Protein AF-A2EVT8-F1 (afdb_monomer_lite)

Radius of gyration: 21.5 Å; chains: 1; bounding box: 75×55×42 Å

pLDDT: mean 83.97, std 16.65, range [40.53, 98.38]

Sequence (216 aa):
MRFREYYYDGKSYTYYNHSWYELVFEHNYSSTSKCFSSKKDALNINENGKYSILYDLNSTKYLMKDKYRYFILDYPNLNKINSWRQRNSPTVEKEKLNVMEALGFERYVTELPMEGWGGLVLSQLNLNRSLLDGLPGISHWQYAVAMICVEGNRYVEMGYPASFNEELQIEVITDRIRLWAARGKVFPTIPHSCVINYNLFRFQTIITLFMLLPET

Structure (mmCIF, N/CA/C/O backbone):
data_AF-A2EVT8-F1
#
_entry.id   AF-A2EVT8-F1
#
loop_
_atom_site.group_PDB
_atom_site.id
_atom_site.type_symbol
_atom_site.label_atom_id
_atom_site.label_alt_id
_atom_site.label_comp_id
_atom_site.label_asym_id
_atom_site.label_entity_id
_atom_site.label_seq_id
_atom_site.pdbx_PDB_ins_code
_atom_site.Cartn_x
_atom_site.Cartn_y
_atom_site.Cartn_z
_atom_site.occupancy
_atom_site.B_iso_or_equiv
_atom_site.auth_seq_id
_atom_site.auth_comp_id
_atom_site.auth_asym_id
_atom_site.auth_atom_id
_atom_site.pdbx_PDB_model_num
ATOM 1 N N . MET A 1 1 ? -13.250 -13.824 -3.091 1.00 54.25 1 MET A N 1
ATOM 2 C CA . MET A 1 1 ? -14.104 -13.416 -1.941 1.00 54.25 1 MET A CA 1
ATOM 3 C C . MET A 1 1 ? -14.389 -11.920 -2.070 1.00 54.25 1 MET A C 1
ATOM 5 O O . MET A 1 1 ? -13.453 -11.203 -2.381 1.00 54.25 1 MET A O 1
ATOM 9 N N . ARG A 1 2 ? -15.625 -11.418 -1.905 1.00 65.19 2 ARG A N 1
ATOM 10 C CA . ARG A 1 2 ? -15.904 -9.967 -2.018 1.00 65.19 2 ARG A CA 1
ATOM 11 C C . ARG A 1 2 ? -16.019 -9.363 -0.620 1.00 65.19 2 ARG A C 1
ATOM 13 O O . ARG A 1 2 ? -16.923 -9.740 0.123 1.00 65.19 2 ARG A O 1
ATOM 20 N N . PHE A 1 3 ? -15.104 -8.468 -0.249 1.00 75.12 3 PHE A N 1
ATOM 21 C CA . PHE A 1 3 ? -15.202 -7.742 1.019 1.00 75.12 3 PHE A CA 1
ATOM 22 C C . PHE A 1 3 ? -16.505 -6.951 1.074 1.00 75.12 3 PHE A C 1
ATOM 24 O O . PHE A 1 3 ? -16.853 -6.252 0.120 1.00 75.12 3 PHE A O 1
ATOM 31 N N . ARG A 1 4 ? -17.218 -7.051 2.199 1.00 86.56 4 ARG A N 1
ATOM 32 C CA . ARG A 1 4 ? -18.288 -6.108 2.503 1.00 86.56 4 ARG A CA 1
ATOM 33 C C . ARG A 1 4 ? -17.643 -4.851 3.064 1.00 86.56 4 ARG A C 1
ATOM 35 O O . ARG A 1 4 ? -16.977 -4.905 4.094 1.00 86.56 4 ARG A O 1
ATOM 42 N N . GLU A 1 5 ? -17.856 -3.750 2.365 1.00 90.69 5 GLU A N 1
ATOM 43 C CA . GLU A 1 5 ? -17.380 -2.438 2.771 1.00 90.69 5 GLU A CA 1
ATOM 44 C C . GLU A 1 5 ? -18.437 -1.740 3.629 1.00 90.69 5 GLU A C 1
ATOM 46 O O . GLU A 1 5 ? -19.632 -1.787 3.333 1.00 90.69 5 GLU A O 1
ATOM 51 N N . TYR A 1 6 ? -17.983 -1.121 4.712 1.00 91.50 6 TYR A N 1
ATOM 52 C CA . TYR A 1 6 ? -18.788 -0.365 5.658 1.00 91.50 6 TYR A CA 1
ATOM 53 C C . TYR A 1 6 ? -18.258 1.061 5.700 1.00 91.50 6 TYR A C 1
ATOM 55 O O . TYR A 1 6 ? -17.053 1.263 5.830 1.00 91.50 6 TYR A O 1
ATOM 63 N N . TYR A 1 7 ? -19.148 2.043 5.627 1.00 90.81 7 TYR A N 1
ATOM 64 C CA . TYR A 1 7 ? -18.777 3.450 5.699 1.00 90.81 7 TYR A CA 1
ATOM 65 C C . TYR A 1 7 ? -19.188 4.038 7.047 1.00 90.81 7 TYR A C 1
ATOM 67 O O . TYR A 1 7 ? -20.340 3.903 7.461 1.00 90.81 7 TYR A O 1
ATOM 75 N N . TYR A 1 8 ? -18.249 4.679 7.737 1.00 87.94 8 TYR A N 1
ATOM 76 C CA . TYR A 1 8 ? -18.494 5.350 9.011 1.00 87.94 8 TYR A CA 1
ATOM 77 C C . TYR A 1 8 ? -17.504 6.500 9.190 1.00 87.94 8 TYR A C 1
ATOM 79 O O . TYR A 1 8 ? -16.312 6.325 8.953 1.00 87.94 8 TYR A O 1
ATOM 87 N N . ASP A 1 9 ? -17.993 7.659 9.642 1.00 88.19 9 ASP A N 1
ATOM 88 C CA . ASP A 1 9 ? -17.173 8.845 9.949 1.00 88.19 9 ASP A CA 1
ATOM 89 C C . ASP A 1 9 ? -16.191 9.222 8.825 1.00 88.19 9 ASP A C 1
ATOM 91 O O . ASP A 1 9 ? -14.987 9.374 9.027 1.00 88.19 9 ASP A O 1
ATOM 95 N N . GLY A 1 10 ? -16.697 9.292 7.590 1.00 88.00 10 GLY A N 1
ATOM 96 C CA . GLY A 1 10 ? -15.872 9.692 6.450 1.00 88.00 10 GLY A CA 1
ATOM 97 C C . GLY A 1 10 ? -14.917 8.616 5.929 1.00 88.00 10 GLY A C 1
ATOM 98 O O . GLY A 1 10 ? -14.080 8.919 5.082 1.00 88.00 10 GLY A O 1
ATOM 99 N N . LYS A 1 11 ? -14.978 7.385 6.453 1.00 91.88 11 LYS A N 1
ATOM 100 C CA . LYS A 1 11 ? -13.968 6.348 6.217 1.00 91.88 11 LYS A CA 1
ATOM 101 C C . LYS A 1 11 ? -14.580 5.004 5.860 1.00 91.88 11 LYS A C 1
ATOM 103 O O . LYS A 1 11 ? -15.645 4.633 6.356 1.00 91.88 11 LYS A O 1
ATOM 108 N N . SER A 1 12 ? -13.847 4.263 5.037 1.00 94.06 12 SER A N 1
ATOM 109 C CA . SER A 1 12 ? -14.200 2.911 4.620 1.00 94.06 12 SER A CA 1
ATOM 110 C C . SER A 1 12 ? -13.536 1.858 5.494 1.00 94.06 12 SER A C 1
ATOM 112 O O . SER A 1 12 ? -12.344 1.925 5.802 1.00 94.06 12 SER A O 1
ATOM 114 N N . TYR A 1 13 ? -14.318 0.843 5.843 1.00 94.12 13 TYR A N 1
ATOM 115 C CA . TYR A 1 13 ? -13.913 -0.285 6.664 1.00 94.12 13 TYR A CA 1
ATOM 116 C C . TYR A 1 13 ? -14.321 -1.608 6.033 1.00 94.12 13 TYR A C 1
ATOM 118 O O . TYR A 1 13 ? -15.327 -1.702 5.336 1.00 94.12 13 TYR A O 1
ATOM 126 N N . THR A 1 14 ? -13.582 -2.662 6.351 1.00 93.44 14 THR A N 1
ATOM 127 C CA . THR A 1 14 ? -13.985 -4.048 6.095 1.00 93.44 14 THR A CA 1
ATOM 128 C C . THR A 1 14 ? -13.735 -4.898 7.335 1.00 93.44 14 THR A C 1
ATOM 130 O O . THR A 1 14 ? -12.894 -4.564 8.174 1.00 93.44 14 THR A O 1
ATOM 133 N N . TYR A 1 15 ? -14.478 -5.995 7.464 1.00 91.06 15 TYR A N 1
ATOM 134 C CA . TYR A 1 15 ? -14.255 -6.993 8.504 1.00 91.06 15 TYR A CA 1
ATOM 135 C C . TYR A 1 15 ? -13.736 -8.275 7.866 1.00 91.06 15 TYR A C 1
ATOM 137 O O . TYR A 1 15 ? -14.392 -8.859 7.002 1.00 91.06 15 TYR A O 1
ATOM 145 N N . TYR A 1 16 ? -12.555 -8.710 8.293 1.00 89.38 16 TYR A N 1
ATOM 146 C CA . TYR A 1 16 ? -11.894 -9.893 7.762 1.00 89.38 16 TYR A CA 1
ATOM 147 C C . TYR A 1 16 ? -11.085 -10.586 8.853 1.00 89.38 16 TYR A C 1
ATOM 149 O O . TYR A 1 16 ? -10.430 -9.925 9.655 1.00 89.38 16 TYR A O 1
ATOM 157 N N . ASN A 1 17 ? -11.141 -11.919 8.887 1.00 87.56 17 ASN A N 1
ATOM 158 C CA . ASN A 1 17 ? -10.436 -12.756 9.862 1.00 87.56 17 ASN A CA 1
ATOM 159 C C . ASN A 1 17 ? -10.480 -12.193 11.300 1.00 87.56 17 ASN A C 1
ATOM 161 O O . ASN A 1 17 ? -9.460 -11.913 11.929 1.00 87.56 17 ASN A O 1
ATOM 165 N N . HIS A 1 18 ? -11.698 -11.959 11.785 1.00 86.56 18 HIS A N 1
ATOM 166 C CA . HIS A 1 18 ? -11.983 -11.458 13.130 1.00 86.56 18 HIS A CA 1
ATOM 167 C C . HIS A 1 18 ? -11.454 -10.053 13.472 1.00 86.56 18 HIS A C 1
ATOM 169 O O . HIS A 1 18 ? -11.474 -9.657 14.637 1.00 86.56 18 HIS A O 1
ATOM 175 N N . SER A 1 19 ? -11.017 -9.274 12.480 1.00 90.25 19 SER A N 1
ATOM 176 C CA . SER A 1 19 ? -10.465 -7.932 12.676 1.00 90.25 19 SER A CA 1
ATOM 177 C C . SER A 1 19 ? -11.112 -6.902 11.755 1.00 90.25 19 SER A C 1
ATOM 179 O O . SER A 1 19 ? -11.490 -7.194 10.620 1.00 90.25 19 SER A O 1
ATOM 181 N N . TRP A 1 20 ? -11.212 -5.670 12.252 1.00 93.12 20 TRP A N 1
ATOM 182 C CA . TRP A 1 20 ? -11.598 -4.508 11.454 1.00 93.12 20 TRP A CA 1
ATOM 183 C C . TRP A 1 20 ? -10.382 -3.931 10.742 1.00 93.12 20 TRP A C 1
ATOM 185 O O . TRP A 1 20 ? -9.348 -3.708 11.375 1.00 93.12 20 TRP A O 1
ATOM 195 N N . TYR A 1 21 ? -10.532 -3.636 9.456 1.00 95.81 21 TYR A N 1
ATOM 196 C CA . TYR A 1 21 ? -9.526 -2.967 8.642 1.00 95.81 21 TYR A CA 1
ATOM 197 C C . TYR A 1 21 ? -10.067 -1.637 8.122 1.00 95.81 21 TYR A C 1
ATOM 199 O O . TYR A 1 21 ? -11.211 -1.573 7.686 1.00 95.81 21 TYR A O 1
ATOM 207 N N . GLU A 1 22 ? -9.244 -0.591 8.168 1.00 96.12 22 GLU A N 1
ATOM 208 C CA . GLU A 1 22 ? -9.492 0.723 7.553 1.00 96.12 22 GLU A CA 1
ATOM 209 C C . GLU A 1 22 ? -8.898 0.703 6.140 1.00 96.12 22 GLU A C 1
ATOM 211 O O . GLU A 1 22 ? -7.789 0.189 5.948 1.00 96.12 22 GLU A O 1
ATOM 216 N N . LEU A 1 23 ? -9.619 1.237 5.153 1.00 97.25 23 LEU A N 1
ATOM 217 C CA . LEU A 1 23 ? -9.042 1.514 3.841 1.00 97.25 23 LEU A CA 1
ATOM 218 C C . LEU A 1 23 ? -7.984 2.597 4.035 1.00 97.25 23 LEU A C 1
ATOM 220 O O . LEU A 1 23 ? -8.291 3.669 4.547 1.00 97.25 23 LEU A O 1
ATOM 224 N N . VAL A 1 24 ? -6.742 2.321 3.650 1.00 98.12 24 VAL A N 1
ATOM 225 C CA . VAL A 1 24 ? -5.635 3.285 3.785 1.00 98.12 24 VAL A CA 1
ATOM 226 C C . VAL A 1 24 ? -5.121 3.780 2.446 1.00 98.12 24 VAL A C 1
ATOM 228 O O . VAL A 1 24 ? -4.405 4.778 2.388 1.00 98.12 24 VAL A O 1
ATOM 231 N N . PHE A 1 25 ? -5.475 3.077 1.375 1.00 98.25 25 PHE A N 1
ATOM 232 C CA . PHE A 1 25 ? -5.122 3.439 0.020 1.00 98.25 25 PHE A CA 1
ATOM 233 C C . PHE A 1 25 ? -6.073 2.757 -0.965 1.00 98.25 25 PHE A C 1
ATOM 235 O O . PHE A 1 25 ? -6.356 1.567 -0.842 1.00 98.25 25 PHE A O 1
ATOM 242 N N . GLU A 1 26 ? -6.520 3.496 -1.969 1.00 96.12 26 GLU A N 1
ATOM 243 C CA . GLU A 1 26 ? -7.167 2.970 -3.163 1.00 96.12 26 GLU A CA 1
ATOM 244 C C . GLU A 1 26 ? -6.587 3.675 -4.384 1.00 96.12 26 GLU A C 1
ATOM 246 O O . GLU A 1 26 ? -6.407 4.894 -4.408 1.00 96.12 26 GLU A O 1
ATOM 251 N N . HIS A 1 27 ? -6.352 2.894 -5.429 1.00 94.38 27 HIS A N 1
ATOM 252 C CA . HIS A 1 27 ? -6.166 3.430 -6.760 1.00 94.38 27 HIS A CA 1
ATOM 253 C C . HIS A 1 27 ? -7.059 2.646 -7.717 1.00 94.38 27 HIS A C 1
ATOM 255 O O . HIS A 1 27 ? -6.890 1.440 -7.889 1.00 94.38 27 HIS A O 1
ATOM 261 N N . ASN A 1 28 ? -8.011 3.350 -8.323 1.00 92.38 28 ASN A N 1
ATOM 262 C CA . ASN A 1 28 ? -8.810 2.898 -9.450 1.00 92.38 28 ASN A CA 1
ATOM 263 C C . ASN A 1 28 ? -8.294 3.555 -10.741 1.00 92.38 28 ASN A C 1
ATOM 265 O O . ASN A 1 28 ? -8.677 4.672 -11.096 1.00 92.38 28 ASN A O 1
ATOM 269 N N . TYR A 1 29 ? -7.354 2.875 -11.383 1.00 84.44 29 TYR A N 1
ATOM 270 C CA . TYR A 1 29 ? -6.673 3.302 -12.593 1.00 84.44 29 TYR A CA 1
ATOM 271 C C . TYR A 1 29 ? -7.669 3.480 -13.737 1.00 84.44 29 TYR A C 1
ATOM 273 O O . TYR A 1 29 ? -8.520 2.634 -13.992 1.00 84.44 29 TYR A O 1
ATOM 281 N N . SER A 1 30 ? -7.579 4.604 -14.434 1.00 79.75 30 SER A N 1
ATOM 282 C CA . SER A 1 30 ? -8.411 4.908 -15.598 1.00 79.75 30 SER A CA 1
ATOM 283 C C . SER A 1 30 ? -7.726 5.950 -16.477 1.00 79.75 30 SER A C 1
ATOM 285 O O . SER A 1 30 ? -6.693 6.511 -16.108 1.00 79.75 30 SER A O 1
ATOM 287 N N . SER A 1 31 ? -8.322 6.268 -17.630 1.00 68.38 31 SER A N 1
ATOM 288 C CA . SER A 1 31 ? -7.836 7.352 -18.494 1.00 68.38 31 SER A CA 1
ATOM 289 C C . SER A 1 31 ? -7.721 8.697 -17.758 1.00 68.38 31 SER A C 1
ATOM 291 O O . SER A 1 31 ? -6.859 9.507 -18.100 1.00 68.38 31 SER A O 1
ATOM 293 N N . THR A 1 32 ? -8.546 8.912 -16.725 1.00 70.25 32 THR A N 1
ATOM 294 C CA . THR A 1 32 ? -8.582 10.128 -15.899 1.00 70.25 32 THR A CA 1
ATOM 295 C C . THR A 1 32 ? -7.813 9.999 -14.582 1.00 70.25 32 THR A C 1
ATOM 297 O O . THR A 1 32 ? -7.248 10.978 -14.108 1.00 70.25 32 THR A O 1
ATOM 300 N N . SER A 1 33 ? -7.748 8.800 -13.998 1.00 74.06 33 SER A N 1
ATOM 301 C CA . SER A 1 33 ? -6.964 8.496 -12.796 1.00 74.06 33 SER A CA 1
ATOM 302 C C . SER A 1 33 ? -5.745 7.664 -13.194 1.00 74.06 33 SER A C 1
ATOM 304 O O . SER A 1 33 ? -5.751 6.444 -13.071 1.00 74.06 33 SER A O 1
ATOM 306 N N . LYS A 1 34 ? -4.712 8.328 -13.725 1.00 82.56 34 LYS A N 1
ATOM 307 C CA . LYS A 1 34 ? -3.406 7.705 -14.023 1.00 82.56 34 LYS A CA 1
ATOM 308 C C . LYS A 1 34 ? -2.594 7.478 -12.737 1.00 82.56 34 LYS A C 1
ATOM 310 O O . LYS A 1 34 ? -3.088 7.689 -11.642 1.00 82.56 34 LYS A O 1
ATOM 315 N N . CYS A 1 35 ? -1.313 7.143 -12.835 1.00 89.12 35 CYS A N 1
ATOM 316 C CA . CYS A 1 35 ? -0.327 7.153 -11.738 1.00 89.12 35 CYS A CA 1
ATOM 317 C C . CYS A 1 35 ? -0.311 8.446 -10.872 1.00 89.12 35 CYS A C 1
ATOM 319 O O . CYS A 1 35 ? -0.893 9.478 -11.222 1.00 89.12 35 CYS A O 1
ATOM 321 N N . PHE A 1 36 ? 0.344 8.400 -9.707 1.00 91.88 36 PHE A N 1
ATOM 322 C CA . PHE A 1 36 ? 0.538 9.563 -8.824 1.00 91.88 36 PHE A CA 1
ATOM 323 C C . PHE A 1 36 ? 1.637 10.482 -9.362 1.00 91.88 36 PHE A C 1
ATOM 325 O O . PHE A 1 36 ? 2.652 9.995 -9.850 1.00 91.88 36 PHE A O 1
ATOM 332 N N . SER A 1 37 ? 1.480 11.804 -9.244 1.00 90.94 37 SER A N 1
ATOM 333 C CA . SER A 1 37 ? 2.475 12.742 -9.789 1.00 90.94 37 SER A CA 1
ATOM 334 C C . SER A 1 37 ? 3.779 12.760 -8.980 1.00 90.94 37 SER A C 1
ATOM 336 O O . SER A 1 37 ? 4.849 13.057 -9.507 1.00 90.94 37 SER A O 1
ATOM 338 N N . SER A 1 38 ? 3.702 12.411 -7.692 1.00 92.25 38 SER A N 1
ATOM 339 C CA . SER A 1 38 ? 4.836 12.430 -6.776 1.00 92.25 38 SER A CA 1
ATOM 340 C C . SER A 1 38 ? 4.649 11.453 -5.610 1.00 92.25 38 SER A C 1
ATOM 342 O O . SER A 1 38 ? 3.533 11.033 -5.296 1.00 92.25 38 SER A O 1
ATOM 344 N N . LYS A 1 39 ? 5.742 11.136 -4.898 1.00 92.75 39 LYS A N 1
ATOM 345 C CA . LYS A 1 39 ? 5.679 10.382 -3.630 1.00 92.75 39 LYS A CA 1
ATOM 346 C C . LYS A 1 39 ? 4.849 11.103 -2.557 1.00 92.75 39 LYS A C 1
ATOM 348 O O . LYS A 1 39 ? 4.269 10.446 -1.699 1.00 92.75 39 LYS A O 1
ATOM 353 N N . LYS A 1 40 ? 4.782 12.439 -2.603 1.00 93.75 40 LYS A N 1
ATOM 354 C CA . LYS A 1 40 ? 3.980 13.246 -1.674 1.00 93.75 40 LYS A CA 1
ATOM 355 C C . LYS A 1 40 ? 2.486 13.034 -1.919 1.00 93.75 40 LYS A C 1
ATOM 357 O O . LYS A 1 40 ? 1.759 12.779 -0.966 1.00 93.75 40 LYS A O 1
ATOM 362 N N . ASP A 1 41 ? 2.062 13.052 -3.178 1.00 93.88 41 ASP A N 1
ATOM 363 C CA . ASP A 1 41 ? 0.673 12.780 -3.568 1.00 93.88 41 ASP A CA 1
ATOM 364 C C . ASP A 1 41 ? 0.297 11.337 -3.234 1.00 93.88 41 ASP A C 1
ATOM 366 O O . ASP A 1 41 ? -0.752 11.066 -2.660 1.00 93.88 41 ASP A O 1
ATOM 370 N N . ALA A 1 42 ? 1.200 10.400 -3.530 1.00 94.44 42 ALA A N 1
ATOM 371 C CA . ALA A 1 42 ? 1.037 8.996 -3.179 1.00 94.44 42 ALA A CA 1
ATOM 372 C C . ALA A 1 42 ? 0.852 8.769 -1.670 1.00 94.44 42 ALA A C 1
ATOM 374 O O . ALA A 1 42 ? 0.191 7.808 -1.289 1.00 94.44 42 ALA A O 1
ATOM 375 N N . LEU A 1 43 ? 1.417 9.621 -0.806 1.00 96.50 43 LEU A N 1
ATOM 376 C CA . LEU A 1 43 ? 1.283 9.513 0.650 1.00 96.50 43 LEU A CA 1
ATOM 377 C C . LEU A 1 43 ? -0.061 10.021 1.180 1.00 96.50 43 LEU A C 1
ATOM 379 O O . LEU A 1 43 ? -0.52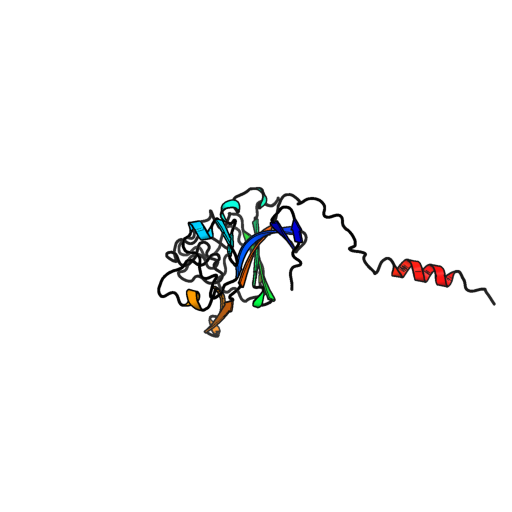7 9.498 2.194 1.00 96.50 43 LEU A O 1
ATOM 383 N N . ASN A 1 44 ? -0.624 11.058 0.558 1.00 97.56 44 ASN A N 1
ATOM 384 C CA . ASN A 1 44 ? -1.826 11.738 1.028 1.00 97.56 44 ASN A CA 1
ATOM 385 C C . ASN A 1 44 ? -2.597 12.362 -0.142 1.00 97.56 44 ASN A C 1
ATOM 387 O O . ASN A 1 44 ? -2.172 13.384 -0.683 1.00 97.56 44 ASN A O 1
ATOM 391 N N . ILE A 1 45 ? -3.736 11.773 -0.496 1.00 96.19 45 ILE A N 1
ATOM 392 C CA . ILE A 1 45 ? -4.620 12.290 -1.542 1.00 96.19 45 ILE A CA 1
ATOM 393 C C . ILE A 1 45 ? -6.057 11.823 -1.309 1.00 96.19 45 ILE A C 1
ATOM 395 O O . ILE A 1 45 ? -6.299 10.759 -0.736 1.00 96.19 45 ILE A O 1
ATOM 399 N N . ASN A 1 46 ? -7.017 12.619 -1.766 1.00 95.19 46 ASN A N 1
ATOM 400 C CA . ASN A 1 46 ? -8.427 12.255 -1.755 1.00 95.19 46 ASN A CA 1
ATOM 401 C C . ASN A 1 46 ? -9.109 12.836 -2.995 1.00 95.19 46 ASN A C 1
ATOM 403 O O . ASN A 1 46 ? -9.743 13.889 -2.944 1.00 95.19 46 ASN A O 1
ATOM 407 N N . GLU A 1 47 ? -8.911 12.166 -4.122 1.00 92.69 47 GLU A N 1
ATOM 408 C CA . GLU A 1 47 ? -9.445 12.536 -5.427 1.00 92.69 47 GLU A CA 1
ATOM 409 C C . GLU A 1 47 ? -10.211 11.360 -6.037 1.00 92.69 47 GLU A C 1
ATOM 411 O O . GLU A 1 47 ? -10.069 10.204 -5.633 1.00 92.69 47 GLU A O 1
ATOM 416 N N . ASN A 1 48 ? -11.031 11.638 -7.050 1.00 89.00 48 ASN A N 1
ATOM 417 C CA . ASN A 1 48 ? -11.749 10.580 -7.746 1.00 89.00 48 ASN A CA 1
ATOM 418 C C . ASN A 1 48 ? -10.765 9.564 -8.360 1.00 89.00 48 ASN A C 1
ATOM 420 O O . ASN A 1 48 ? -9.912 9.923 -9.170 1.00 89.00 48 ASN A O 1
ATOM 424 N N . GLY A 1 49 ? -10.894 8.296 -7.967 1.00 91.12 49 GLY A N 1
ATOM 425 C CA . GLY A 1 49 ? -10.009 7.207 -8.387 1.00 91.12 49 GLY A CA 1
ATOM 426 C C . GLY A 1 49 ? -8.678 7.109 -7.629 1.00 91.12 49 GLY A C 1
ATOM 427 O O . GLY A 1 49 ? -7.952 6.136 -7.837 1.00 91.12 49 GLY A O 1
ATOM 428 N N . LYS A 1 50 ? -8.371 8.045 -6.720 1.00 94.44 50 LYS A N 1
ATOM 429 C CA . LYS A 1 50 ? -7.149 8.036 -5.902 1.00 94.44 50 LYS A CA 1
ATOM 430 C C . LYS A 1 50 ? -7.432 8.440 -4.465 1.00 94.44 50 LYS A C 1
ATOM 432 O O . LYS A 1 50 ? -7.660 9.606 -4.156 1.00 94.44 50 LYS A O 1
ATOM 437 N N . TYR A 1 51 ? -7.286 7.485 -3.568 1.00 96.25 51 TYR A N 1
ATOM 438 C CA . TYR A 1 51 ? -7.355 7.717 -2.137 1.00 96.25 51 TYR A CA 1
ATOM 439 C C . TYR A 1 51 ? -6.066 7.230 -1.482 1.00 96.25 51 TYR A C 1
ATOM 441 O O . TYR A 1 51 ? -5.588 6.136 -1.770 1.00 96.25 51 TYR A O 1
ATOM 449 N N . SER A 1 52 ? -5.488 8.028 -0.592 1.00 97.88 52 SER A N 1
ATOM 450 C CA . SER A 1 52 ? -4.314 7.635 0.176 1.00 97.88 52 SER A CA 1
ATOM 451 C C . SER A 1 52 ? -4.255 8.379 1.496 1.00 97.88 52 SER A C 1
ATOM 453 O O . SER A 1 52 ? -4.302 9.605 1.533 1.00 97.88 52 SER A O 1
ATOM 455 N N . ILE A 1 53 ? -4.081 7.621 2.573 1.00 98.00 53 ILE A N 1
ATOM 456 C CA . ILE A 1 53 ? -3.685 8.103 3.898 1.00 98.00 53 ILE A CA 1
ATOM 457 C C . ILE A 1 53 ? -2.461 7.321 4.391 1.00 98.00 53 ILE A C 1
ATOM 459 O O . ILE A 1 53 ? -2.303 7.058 5.585 1.00 98.00 53 ILE A O 1
ATOM 463 N N . LEU A 1 54 ? -1.581 6.911 3.469 1.00 98.31 54 LEU A N 1
ATOM 464 C CA . LEU A 1 54 ? -0.407 6.088 3.777 1.00 98.31 54 LEU A CA 1
ATOM 465 C C . LEU A 1 54 ? 0.526 6.754 4.800 1.00 98.31 54 LEU A C 1
ATOM 467 O O . LEU A 1 54 ? 1.178 6.051 5.575 1.00 98.31 54 LEU A O 1
ATOM 471 N N . TYR A 1 55 ? 0.548 8.091 4.868 1.00 97.44 55 TYR A N 1
ATOM 472 C CA . TYR A 1 55 ? 1.277 8.839 5.903 1.00 97.44 55 TYR A CA 1
ATOM 473 C C . TYR A 1 55 ? 0.922 8.400 7.336 1.00 97.44 55 TYR A C 1
ATOM 475 O O . TYR A 1 55 ? 1.757 8.477 8.236 1.00 97.44 55 TYR A O 1
ATOM 483 N N . ASP A 1 56 ? -0.296 7.902 7.550 1.00 97.12 56 ASP A N 1
ATOM 484 C CA . ASP A 1 56 ? -0.816 7.519 8.859 1.00 97.12 56 ASP A CA 1
ATOM 485 C C . ASP A 1 56 ? -0.462 6.070 9.244 1.00 97.12 56 ASP A C 1
ATOM 487 O O . ASP A 1 56 ? -0.679 5.655 10.381 1.00 97.12 56 ASP A O 1
ATOM 491 N N . LEU A 1 57 ? 0.125 5.270 8.341 1.00 97.44 57 LEU A N 1
ATOM 492 C CA . LEU A 1 57 ? 0.431 3.854 8.603 1.00 97.44 57 LEU A CA 1
ATOM 493 C C . LEU A 1 57 ? 1.388 3.618 9.779 1.00 97.44 57 LEU A C 1
ATOM 495 O O . LEU A 1 57 ? 1.341 2.561 10.415 1.00 97.44 57 LEU A O 1
ATOM 499 N N . ASN A 1 58 ? 2.211 4.609 10.128 1.00 96.94 58 ASN A N 1
ATOM 500 C CA . ASN A 1 58 ? 3.082 4.513 11.296 1.00 96.94 58 ASN A CA 1
ATOM 501 C C . ASN A 1 58 ? 2.345 4.727 12.632 1.00 96.94 58 ASN A C 1
ATOM 503 O O . ASN A 1 58 ? 2.893 4.451 13.700 1.00 96.94 58 ASN A O 1
ATOM 507 N N . SER A 1 59 ? 1.088 5.165 12.599 1.00 96.06 59 SER A N 1
ATOM 508 C CA . SER A 1 59 ? 0.275 5.373 13.791 1.00 96.06 59 SER A CA 1
ATOM 509 C C . SER A 1 59 ? 0.122 4.096 14.623 1.00 96.06 59 SER A C 1
ATOM 511 O O . SER A 1 59 ? 0.055 2.966 14.118 1.00 96.06 59 SER A O 1
ATOM 513 N N . THR A 1 60 ? 0.034 4.269 15.942 1.00 94.94 60 THR A N 1
ATOM 514 C CA . THR A 1 60 ? -0.205 3.175 16.896 1.00 94.94 60 THR A CA 1
ATOM 515 C C . THR A 1 60 ? -1.591 2.557 16.730 1.00 94.94 60 THR A C 1
ATOM 517 O O . THR A 1 60 ? -1.812 1.432 17.168 1.00 94.94 60 THR A O 1
ATOM 520 N N . LYS A 1 61 ? -2.518 3.236 16.042 1.00 94.31 61 LYS A N 1
ATOM 521 C CA . LYS A 1 61 ? -3.861 2.711 15.755 1.00 94.31 61 LYS A CA 1
ATOM 522 C C . LYS A 1 61 ? -3.847 1.467 14.856 1.00 94.31 61 LYS A C 1
ATOM 524 O O . LYS A 1 61 ? -4.779 0.671 14.936 1.00 94.31 61 LYS A O 1
ATOM 529 N N . TYR A 1 62 ? -2.797 1.295 14.049 1.00 96.12 62 TYR A N 1
ATOM 530 C CA . TYR A 1 62 ? -2.581 0.119 13.197 1.00 96.12 62 TYR A CA 1
ATOM 531 C C . TYR A 1 62 ? -1.621 -0.908 13.814 1.00 96.12 62 TYR A C 1
ATOM 533 O O . TYR A 1 62 ? -1.189 -1.835 13.133 1.00 96.12 62 TYR A O 1
ATOM 541 N N . LEU A 1 63 ? -1.192 -0.701 15.064 1.00 95.44 63 LEU A N 1
ATOM 542 C CA . LEU A 1 63 ? -0.309 -1.623 15.770 1.00 95.44 63 LEU A CA 1
ATOM 543 C C . LEU A 1 63 ? -1.161 -2.520 16.667 1.00 95.44 63 LEU A C 1
ATOM 545 O O . LEU A 1 63 ? -1.831 -2.046 17.587 1.00 95.44 63 LEU A O 1
ATOM 549 N N . MET A 1 64 ? -1.136 -3.817 16.392 1.00 94.38 64 MET A N 1
ATOM 550 C CA . MET A 1 64 ? -1.900 -4.807 17.138 1.00 94.38 64 MET A CA 1
ATOM 551 C C . MET A 1 64 ? -1.196 -5.162 18.457 1.00 94.38 64 MET A C 1
ATOM 553 O O . MET A 1 64 ? -0.055 -4.766 18.721 1.00 94.38 64 MET A O 1
ATOM 557 N N . LYS A 1 65 ? -1.891 -5.896 19.337 1.00 93.25 65 LYS A N 1
ATOM 558 C CA . LYS A 1 65 ? -1.381 -6.243 20.679 1.00 93.25 65 LYS A CA 1
ATOM 559 C C . LYS A 1 65 ? -0.059 -7.020 20.634 1.00 93.25 65 LYS A C 1
ATOM 561 O O . LYS A 1 65 ? 0.794 -6.807 21.491 1.00 93.25 65 LYS A O 1
ATOM 566 N N . ASP A 1 66 ? 0.113 -7.857 19.617 1.00 95.62 66 ASP A N 1
ATOM 567 C CA . ASP A 1 66 ? 1.310 -8.660 19.338 1.00 95.62 66 ASP A CA 1
ATOM 568 C C . ASP A 1 66 ? 2.475 -7.858 18.727 1.00 95.62 66 ASP A C 1
ATOM 570 O O . ASP A 1 66 ? 3.524 -8.425 18.426 1.00 95.62 66 ASP A O 1
ATOM 574 N N . LYS A 1 67 ? 2.317 -6.535 18.579 1.00 96.69 67 LYS A N 1
ATOM 575 C CA . LYS A 1 67 ? 3.294 -5.618 17.971 1.00 96.69 67 LYS A CA 1
ATOM 576 C C . LYS A 1 67 ? 3.506 -5.838 16.471 1.00 96.69 67 LYS A C 1
ATOM 578 O O . LYS A 1 67 ? 4.536 -5.425 15.943 1.00 96.69 67 LYS A O 1
ATOM 583 N N . TYR A 1 68 ? 2.524 -6.422 15.791 1.00 97.94 68 TYR A N 1
ATOM 584 C CA . TYR A 1 68 ? 2.479 -6.497 14.337 1.00 97.94 68 TYR A CA 1
ATOM 585 C C . TYR A 1 68 ? 1.444 -5.544 13.746 1.00 97.94 68 TYR A C 1
ATOM 587 O O . TYR A 1 68 ? 0.522 -5.068 14.415 1.00 97.94 68 TYR A O 1
ATOM 595 N N . ARG A 1 69 ? 1.608 -5.276 12.455 1.00 97.88 69 ARG A N 1
ATOM 596 C CA . ARG A 1 69 ? 0.655 -4.585 11.591 1.00 97.88 69 ARG A CA 1
ATOM 597 C C . ARG A 1 69 ? 0.153 -5.587 10.569 1.00 97.88 69 ARG A C 1
ATOM 599 O O . ARG A 1 69 ? 0.949 -6.345 10.023 1.00 97.88 69 ARG A O 1
ATOM 606 N N . TYR A 1 70 ? -1.153 -5.599 10.349 1.00 98.06 70 TYR A N 1
ATOM 607 C CA . TYR A 1 70 ? -1.818 -6.570 9.490 1.00 98.06 70 TYR A CA 1
ATOM 608 C C . TYR A 1 70 ? -2.404 -5.840 8.296 1.00 98.06 70 TYR A C 1
ATOM 610 O O . TYR A 1 70 ? -3.047 -4.798 8.463 1.00 98.06 70 TYR A O 1
ATOM 618 N N . PHE A 1 71 ? -2.195 -6.401 7.114 1.00 97.88 71 PHE A N 1
ATOM 619 C CA . PHE A 1 71 ? -2.557 -5.773 5.858 1.00 97.88 71 PHE A CA 1
ATOM 620 C C . PHE A 1 71 ? -3.314 -6.731 4.951 1.00 97.88 71 PHE A C 1
ATOM 622 O O . PHE A 1 71 ? -3.133 -7.950 5.003 1.00 97.88 71 PHE A O 1
ATOM 629 N N . ILE A 1 72 ? -4.152 -6.146 4.101 1.00 96.62 72 ILE A N 1
ATOM 630 C CA . ILE A 1 72 ? -4.771 -6.823 2.968 1.00 96.62 72 ILE A CA 1
ATOM 631 C C . ILE A 1 72 ? -4.523 -5.959 1.740 1.00 96.62 72 ILE A C 1
ATOM 633 O O . ILE A 1 72 ? -4.929 -4.797 1.712 1.00 96.62 72 ILE A O 1
ATOM 637 N N . LEU A 1 73 ? -3.894 -6.543 0.729 1.00 95.69 73 LEU A N 1
ATOM 638 C CA . LEU A 1 73 ? -3.833 -6.013 -0.620 1.00 95.69 73 LEU A CA 1
ATOM 639 C C . LEU A 1 73 ? -4.919 -6.709 -1.432 1.00 95.69 73 LEU A C 1
ATOM 641 O O . LEU A 1 73 ? -4.917 -7.925 -1.609 1.00 95.69 73 LEU A O 1
ATOM 645 N N . ASP A 1 74 ? -5.892 -5.923 -1.849 1.00 94.88 74 ASP A N 1
ATOM 646 C CA . ASP A 1 74 ? -7.097 -6.369 -2.519 1.00 94.88 74 ASP A CA 1
ATOM 647 C C . ASP A 1 74 ? -7.080 -5.894 -3.970 1.00 94.88 74 ASP A C 1
ATOM 649 O O . ASP A 1 74 ? -6.782 -4.728 -4.247 1.00 94.88 74 ASP A O 1
ATOM 653 N N . TYR A 1 75 ? -7.413 -6.806 -4.879 1.00 93.62 75 TYR A N 1
ATOM 654 C CA . TYR A 1 75 ? -7.450 -6.610 -6.322 1.00 93.62 75 TYR A CA 1
ATOM 655 C C . TYR A 1 75 ? -8.888 -6.812 -6.814 1.00 93.62 75 TYR A C 1
ATOM 657 O O . TYR A 1 75 ? -9.240 -7.911 -7.265 1.00 93.62 75 TYR A O 1
ATOM 665 N N . PRO A 1 76 ? -9.750 -5.777 -6.737 1.00 92.69 76 PRO A N 1
ATOM 666 C CA . PRO A 1 76 ? -11.188 -5.954 -6.920 1.00 92.69 76 PRO A CA 1
ATOM 667 C C . PRO A 1 76 ? -11.566 -6.555 -8.274 1.00 92.69 76 PRO A C 1
ATOM 669 O O . PRO A 1 76 ? -12.419 -7.435 -8.333 1.00 92.69 76 PRO A O 1
ATOM 672 N N . ASN A 1 77 ? -10.895 -6.133 -9.349 1.00 92.06 77 ASN A N 1
ATOM 673 C CA . ASN A 1 77 ? -11.209 -6.581 -10.708 1.00 92.06 77 ASN A CA 1
ATOM 674 C C . ASN A 1 77 ? -10.714 -8.006 -10.997 1.00 92.06 77 ASN A C 1
ATOM 676 O O . ASN A 1 77 ? -11.239 -8.671 -11.886 1.00 92.06 77 ASN A O 1
ATOM 680 N N . LEU A 1 78 ? -9.775 -8.513 -10.194 1.00 91.69 78 LEU A N 1
ATOM 681 C CA . LEU A 1 78 ? -9.331 -9.906 -10.240 1.00 91.69 78 LEU A CA 1
ATOM 682 C C . LEU A 1 78 ? -10.130 -10.802 -9.280 1.00 91.69 78 LEU A C 1
ATOM 684 O O . LEU A 1 78 ? -10.065 -12.023 -9.387 1.00 91.69 78 LEU A O 1
ATOM 688 N N . ASN A 1 79 ? -10.900 -10.218 -8.352 1.00 91.62 79 ASN A N 1
ATOM 689 C CA . ASN A 1 79 ? -11.529 -10.911 -7.221 1.00 91.62 79 ASN A CA 1
ATOM 690 C C . ASN A 1 79 ? -10.523 -11.710 -6.374 1.00 91.62 79 ASN A C 1
ATOM 692 O O . ASN A 1 79 ? -10.835 -12.816 -5.915 1.00 91.62 79 ASN A O 1
ATOM 696 N N . LYS A 1 80 ? -9.325 -11.148 -6.187 1.00 92.31 80 LYS A N 1
ATOM 697 C CA . LYS A 1 80 ? -8.209 -11.777 -5.478 1.00 92.31 80 LYS A CA 1
ATOM 698 C C . LYS A 1 80 ? -7.691 -10.894 -4.360 1.00 92.31 80 LYS A C 1
ATOM 700 O O . LYS A 1 80 ? -7.668 -9.672 -4.494 1.00 92.31 80 LYS A O 1
ATOM 705 N N . ILE A 1 81 ? -7.220 -11.526 -3.293 1.00 93.19 81 ILE A N 1
ATOM 706 C CA . ILE A 1 81 ? -6.601 -10.845 -2.159 1.00 93.19 81 ILE A CA 1
ATOM 707 C C . ILE A 1 81 ? -5.281 -11.503 -1.779 1.00 93.19 81 ILE A C 1
ATOM 709 O O . ILE A 1 81 ? -5.113 -12.718 -1.892 1.00 93.19 81 ILE A O 1
ATOM 713 N N . ASN A 1 82 ? -4.390 -10.690 -1.226 1.00 92.94 82 ASN A N 1
ATOM 714 C CA . ASN A 1 82 ? -3.218 -11.137 -0.497 1.00 92.94 82 ASN A CA 1
ATOM 715 C C . ASN A 1 82 ? -3.225 -10.479 0.888 1.00 92.94 82 ASN A C 1
ATOM 717 O O . ASN A 1 82 ? -3.494 -9.287 1.015 1.00 92.94 82 ASN A O 1
ATOM 721 N N . SER A 1 83 ? -2.958 -11.239 1.945 1.00 95.12 83 SER A N 1
ATOM 722 C CA . SER A 1 83 ? -2.939 -10.741 3.321 1.00 95.12 83 SER A CA 1
ATOM 723 C C . SER A 1 83 ? -1.732 -11.266 4.078 1.00 95.12 83 SER A C 1
ATOM 725 O O . SER A 1 83 ? -1.302 -12.409 3.893 1.00 95.12 83 SER A O 1
ATOM 727 N N . TRP A 1 84 ? -1.173 -10.404 4.916 1.00 96.88 84 TRP A N 1
ATOM 728 C CA . TRP A 1 84 ? 0.065 -10.661 5.637 1.00 96.88 84 TRP A CA 1
ATOM 729 C C . TRP A 1 84 ? 0.147 -9.801 6.895 1.00 96.88 84 TRP A C 1
ATOM 731 O O . TRP A 1 84 ? -0.675 -8.904 7.127 1.00 96.88 84 TRP A O 1
ATOM 741 N N . ARG A 1 85 ? 1.186 -10.048 7.688 1.00 97.81 85 ARG A N 1
ATOM 742 C CA . ARG A 1 85 ? 1.642 -9.140 8.738 1.00 97.81 85 ARG A CA 1
ATOM 743 C C . ARG A 1 85 ? 3.113 -8.776 8.577 1.00 97.81 85 ARG A C 1
ATOM 745 O O . ARG A 1 85 ? 3.862 -9.494 7.929 1.00 97.81 85 ARG A O 1
ATOM 752 N N . GLN A 1 86 ? 3.509 -7.666 9.188 1.00 98.38 86 GLN A N 1
ATOM 753 C CA . GLN A 1 86 ? 4.902 -7.227 9.344 1.00 98.38 86 GLN A CA 1
ATOM 754 C C . GLN A 1 86 ? 5.031 -6.346 10.596 1.00 98.38 86 GLN A C 1
ATOM 756 O O . GLN A 1 86 ? 4.030 -5.844 11.116 1.00 98.38 86 GLN A O 1
ATOM 761 N N . ARG A 1 87 ? 6.244 -6.168 11.127 1.00 98.06 87 ARG A N 1
ATOM 762 C CA . ARG A 1 87 ? 6.475 -5.401 12.366 1.00 98.06 87 ARG A CA 1
ATOM 763 C C . ARG A 1 87 ? 6.479 -3.899 12.125 1.00 98.06 87 ARG A C 1
ATOM 765 O O . ARG A 1 87 ? 5.813 -3.154 12.843 1.00 98.06 87 ARG A O 1
ATOM 772 N N . ASN A 1 88 ? 7.226 -3.446 11.125 1.00 98.19 88 ASN A N 1
ATOM 773 C CA . ASN A 1 88 ? 7.373 -2.018 10.875 1.00 98.19 88 ASN A CA 1
ATOM 774 C C . ASN A 1 88 ? 6.283 -1.494 9.941 1.00 98.19 88 ASN A C 1
ATOM 776 O O . ASN A 1 88 ? 5.666 -2.235 9.176 1.00 98.19 88 ASN A O 1
ATOM 780 N N . SER A 1 89 ? 6.065 -0.180 9.995 1.00 97.75 89 SER A N 1
ATOM 781 C CA . SER A 1 89 ? 5.234 0.503 9.005 1.00 97.75 89 SER A CA 1
ATOM 782 C C . SER A 1 89 ? 5.891 0.436 7.620 1.00 97.75 89 SER A C 1
ATOM 784 O O . SER A 1 89 ? 7.074 0.787 7.524 1.00 97.75 89 SER A O 1
ATOM 786 N N . PRO A 1 90 ? 5.138 0.112 6.551 1.00 97.38 90 PRO A N 1
ATOM 787 C CA . PRO A 1 90 ? 5.636 0.180 5.178 1.00 97.38 90 PRO A CA 1
ATOM 788 C C . PRO A 1 90 ? 6.217 1.545 4.800 1.00 97.38 90 PRO A C 1
ATOM 790 O O . PRO A 1 90 ? 7.139 1.629 4.008 1.00 97.38 90 PRO A O 1
ATOM 793 N N . THR A 1 91 ? 5.723 2.633 5.396 1.00 96.81 91 THR A N 1
ATOM 794 C CA . THR A 1 91 ? 6.216 3.996 5.131 1.00 96.81 91 THR A CA 1
ATOM 795 C C . THR A 1 91 ? 7.478 4.381 5.907 1.00 96.81 91 THR A C 1
ATOM 797 O O . THR A 1 91 ? 7.970 5.497 5.750 1.00 96.81 91 THR A O 1
ATOM 800 N N . VAL A 1 92 ? 8.002 3.491 6.755 1.00 96.94 92 VAL A N 1
ATOM 801 C CA . VAL A 1 92 ? 9.172 3.751 7.615 1.00 96.94 92 VAL A CA 1
ATOM 802 C C . VAL A 1 92 ? 10.305 2.776 7.336 1.00 96.94 92 VAL A C 1
ATOM 804 O O . VAL A 1 92 ? 11.466 3.185 7.294 1.00 96.94 92 VAL A O 1
ATOM 807 N N . GLU A 1 93 ? 9.991 1.494 7.156 1.00 97.25 93 GLU A N 1
ATOM 808 C CA . GLU A 1 93 ? 10.994 0.495 6.811 1.00 97.25 93 GLU A CA 1
ATOM 809 C C . GLU A 1 93 ? 11.510 0.755 5.402 1.00 97.25 93 GLU A C 1
ATOM 811 O O . GLU A 1 93 ? 10.767 0.644 4.437 1.00 97.25 93 GLU A O 1
ATOM 816 N N . LYS A 1 94 ? 12.776 1.152 5.293 1.00 95.81 94 LYS A N 1
ATOM 817 C CA . LYS A 1 94 ? 13.416 1.417 4.007 1.00 95.81 94 LYS A CA 1
ATOM 818 C C . LYS A 1 94 ? 13.843 0.111 3.365 1.00 95.81 94 LYS A C 1
ATOM 820 O O . LYS A 1 94 ? 14.498 -0.702 4.016 1.00 95.81 94 LYS A O 1
ATOM 825 N N . GLU A 1 95 ? 13.544 -0.016 2.083 1.00 94.56 95 GLU A N 1
ATOM 826 C CA . GLU A 1 95 ? 14.103 -1.053 1.232 1.00 94.56 95 GLU A CA 1
ATOM 827 C C . GLU A 1 95 ? 15.642 -1.038 1.262 1.00 94.56 95 GLU A C 1
ATOM 829 O O . GLU A 1 95 ? 16.268 0.029 1.298 1.00 94.56 95 GLU A O 1
ATOM 834 N N . LYS A 1 96 ? 16.255 -2.225 1.247 1.00 93.94 96 LYS A N 1
ATOM 835 C CA . LYS A 1 96 ? 17.710 -2.415 1.216 1.00 93.94 96 LYS A CA 1
ATOM 836 C C . LYS A 1 96 ? 18.057 -3.534 0.246 1.00 93.94 96 LYS A C 1
ATOM 838 O O . LYS A 1 96 ? 17.368 -4.547 0.221 1.00 93.94 96 LYS A O 1
ATOM 843 N N . LEU A 1 97 ? 19.148 -3.368 -0.498 1.00 92.44 97 LEU A N 1
ATOM 844 C CA . LEU A 1 97 ? 19.634 -4.380 -1.438 1.00 92.44 97 LEU A CA 1
ATOM 845 C C . LEU A 1 97 ? 19.834 -5.730 -0.729 1.00 92.44 97 LEU A C 1
ATOM 847 O O . LEU A 1 97 ? 20.410 -5.765 0.360 1.00 92.44 97 LEU A O 1
ATOM 851 N N . ASN A 1 98 ? 19.374 -6.817 -1.354 1.00 91.12 98 ASN A N 1
ATOM 852 C CA . ASN A 1 98 ? 19.432 -8.193 -0.839 1.00 91.12 98 ASN A CA 1
ATOM 853 C C . ASN A 1 98 ? 18.638 -8.451 0.458 1.00 91.12 98 ASN A C 1
ATOM 855 O O . ASN A 1 98 ? 18.804 -9.502 1.077 1.00 91.12 98 ASN A O 1
ATOM 859 N N . VAL A 1 99 ? 17.777 -7.523 0.887 1.00 94.62 99 VAL A N 1
ATOM 860 C CA . VAL A 1 99 ? 16.818 -7.755 1.975 1.00 94.62 99 VAL A CA 1
ATOM 861 C C . VAL A 1 99 ? 15.449 -7.996 1.356 1.00 94.62 99 VAL A C 1
ATOM 863 O O . VAL A 1 99 ? 14.740 -7.052 1.020 1.00 94.62 99 VAL A O 1
ATOM 866 N N . MET A 1 100 ? 15.118 -9.279 1.204 1.00 93.69 100 MET A N 1
ATOM 867 C CA . MET A 1 100 ? 13.964 -9.748 0.429 1.00 93.69 100 MET A CA 1
ATOM 868 C C . MET A 1 100 ? 12.637 -9.727 1.186 1.00 93.69 100 MET A C 1
ATOM 870 O O . MET A 1 100 ? 11.596 -9.998 0.601 1.00 93.69 100 MET A O 1
ATOM 874 N N . GLU A 1 101 ? 12.648 -9.411 2.481 1.00 96.31 101 GLU A N 1
ATOM 875 C CA . GLU A 1 101 ? 11.449 -9.402 3.316 1.00 96.31 101 GLU A CA 1
ATOM 876 C C . GLU A 1 101 ? 11.461 -8.221 4.287 1.00 96.31 101 GLU A C 1
ATOM 878 O O . GLU A 1 101 ? 12.496 -7.870 4.861 1.00 96.31 101 GLU A O 1
ATOM 883 N N . ALA A 1 102 ? 10.285 -7.633 4.502 1.00 97.56 102 ALA A N 1
ATOM 884 C CA . ALA A 1 102 ? 10.044 -6.696 5.584 1.00 97.56 102 ALA A CA 1
ATOM 885 C C . ALA A 1 102 ? 10.223 -7.394 6.939 1.00 97.56 102 ALA A C 1
ATOM 887 O O . ALA A 1 102 ? 9.959 -8.590 7.102 1.00 97.56 102 ALA A O 1
ATOM 888 N N . LEU A 1 103 ? 10.618 -6.645 7.964 1.00 98.19 103 LEU A N 1
ATOM 889 C CA . LEU A 1 103 ? 10.877 -7.218 9.278 1.00 98.19 103 LEU A CA 1
ATOM 890 C C . LEU A 1 103 ? 9.635 -7.925 9.846 1.00 98.19 103 LEU A C 1
ATOM 892 O O . LEU A 1 103 ? 8.604 -7.303 10.118 1.00 98.19 103 LEU A O 1
ATOM 896 N N . GLY A 1 104 ? 9.771 -9.224 10.120 1.00 97.94 104 GLY A N 1
ATOM 897 C CA . GLY A 1 104 ? 8.691 -10.057 10.652 1.00 97.94 104 GLY A CA 1
ATOM 898 C C . GLY A 1 104 ? 7.565 -10.304 9.649 1.00 97.94 104 GLY A C 1
ATOM 899 O O . GLY A 1 104 ? 6.421 -10.486 10.054 1.00 97.94 104 GLY A O 1
ATOM 900 N N . PHE A 1 105 ? 7.867 -10.253 8.358 1.00 97.75 105 PHE A N 1
ATOM 901 C CA . PHE A 1 105 ? 6.925 -10.604 7.318 1.00 97.75 105 PHE A CA 1
ATOM 902 C C . PHE A 1 105 ? 6.373 -12.029 7.502 1.00 97.75 105 PHE A C 1
ATOM 904 O O . PHE A 1 105 ? 7.123 -12.976 7.726 1.00 97.75 105 PHE A O 1
ATOM 911 N N . GLU A 1 106 ? 5.051 -12.182 7.420 1.00 96.50 106 GLU A N 1
ATOM 912 C CA . GLU A 1 106 ? 4.389 -13.489 7.434 1.00 96.50 106 GLU A CA 1
ATOM 913 C C . GLU A 1 106 ? 3.106 -13.459 6.607 1.00 96.50 106 GLU A C 1
ATOM 915 O O . GLU A 1 106 ? 2.246 -12.594 6.800 1.00 96.50 106 GLU A O 1
ATOM 920 N N . ARG A 1 107 ? 2.976 -14.425 5.695 1.00 93.88 107 ARG A N 1
ATOM 921 C CA . ARG A 1 107 ? 1.836 -14.584 4.784 1.00 93.88 107 ARG A CA 1
ATOM 922 C C . ARG A 1 107 ? 0.692 -15.317 5.473 1.00 93.88 107 ARG A C 1
ATOM 924 O O . ARG A 1 107 ? 0.921 -16.297 6.173 1.00 93.88 107 ARG A O 1
ATOM 931 N N . TYR A 1 108 ? -0.539 -14.898 5.194 1.00 91.50 108 TYR A N 1
ATOM 932 C CA . TYR A 1 108 ? -1.740 -15.612 5.638 1.00 91.50 108 TYR A CA 1
ATOM 933 C C . TYR A 1 108 ? -2.561 -16.148 4.477 1.00 91.50 108 TYR A C 1
ATOM 935 O O . TYR A 1 108 ? -2.850 -17.337 4.416 1.00 91.50 108 TYR A O 1
ATOM 943 N N . VAL A 1 109 ? -2.934 -15.272 3.548 1.00 87.44 109 VAL A N 1
ATOM 944 C CA . VAL A 1 109 ? -3.665 -15.652 2.337 1.00 87.44 109 VAL A CA 1
ATOM 945 C C . VAL A 1 109 ? -2.942 -15.054 1.151 1.00 87.44 109 VAL A C 1
ATOM 947 O O . VAL A 1 109 ? -2.645 -13.865 1.167 1.00 87.44 109 VAL A O 1
ATOM 950 N N . THR A 1 110 ? -2.676 -15.868 0.137 1.00 83.44 110 THR A N 1
ATOM 951 C CA . THR A 1 110 ? -2.069 -15.442 -1.126 1.00 83.44 110 THR A CA 1
ATOM 952 C C . THR A 1 110 ? -2.851 -16.062 -2.279 1.00 83.44 110 THR A C 1
ATOM 954 O O . THR A 1 110 ? -2.559 -17.183 -2.695 1.00 83.44 110 THR A O 1
ATOM 957 N N . GLU A 1 111 ? -3.912 -15.393 -2.741 1.00 85.75 111 GLU A N 1
ATOM 958 C CA . GLU A 1 111 ? -4.766 -15.923 -3.816 1.00 85.75 111 GLU A CA 1
ATOM 959 C C . GLU A 1 111 ? -4.214 -15.628 -5.218 1.00 85.75 111 GLU A C 1
ATOM 961 O O . GLU A 1 111 ? -4.639 -16.270 -6.187 1.00 85.75 111 GLU A O 1
ATOM 966 N N . LEU A 1 112 ? -3.300 -14.659 -5.330 1.00 82.38 112 LEU A N 1
ATOM 967 C CA . LEU A 1 112 ? -2.423 -14.502 -6.486 1.00 82.38 112 LEU A CA 1
ATOM 968 C C . LEU A 1 112 ? -1.050 -15.091 -6.147 1.00 82.38 112 LEU A C 1
ATOM 970 O O . LEU A 1 112 ? -0.583 -14.886 -5.024 1.00 82.38 112 LEU A O 1
ATOM 974 N N . PRO A 1 113 ? -0.390 -15.793 -7.086 1.00 71.06 113 PRO A N 1
ATOM 975 C CA . PRO A 1 113 ? 0.989 -16.217 -6.897 1.00 71.06 113 PRO A CA 1
ATOM 976 C C . PRO A 1 113 ? 1.836 -14.985 -6.587 1.00 71.06 113 PRO A C 1
ATOM 978 O O . PRO A 1 113 ? 1.830 -14.020 -7.351 1.00 71.06 113 PRO A O 1
ATOM 981 N N . MET A 1 114 ? 2.504 -14.994 -5.437 1.00 70.62 114 MET A N 1
ATOM 982 C CA . MET A 1 114 ? 3.342 -13.884 -5.003 1.00 70.62 114 MET A CA 1
ATOM 983 C C . MET A 1 114 ? 4.805 -14.312 -4.929 1.00 70.62 114 MET A C 1
ATOM 985 O O . MET A 1 114 ? 5.394 -14.364 -3.847 1.00 70.62 114 MET A O 1
ATOM 989 N N . GLU A 1 115 ? 5.369 -14.713 -6.066 1.00 80.44 115 GLU A N 1
ATOM 990 C CA . GLU A 1 115 ? 6.783 -15.068 -6.131 1.00 80.44 115 GLU A CA 1
ATOM 991 C C . GLU A 1 115 ? 7.640 -13.884 -5.667 1.00 80.44 115 GLU A C 1
ATOM 993 O O . GLU A 1 115 ? 7.383 -12.733 -6.029 1.00 80.44 115 GLU A O 1
ATOM 998 N N . GLY A 1 116 ? 8.570 -14.177 -4.755 1.00 82.88 116 GLY A N 1
ATOM 999 C CA . GLY A 1 116 ? 9.459 -13.211 -4.115 1.00 82.88 116 GLY A CA 1
ATOM 1000 C C . GLY A 1 116 ? 8.811 -12.196 -3.161 1.00 82.88 116 GLY A C 1
ATOM 1001 O O . GLY A 1 116 ? 9.540 -11.475 -2.489 1.00 82.88 116 GLY A O 1
ATOM 1002 N N . TRP A 1 117 ? 7.481 -12.122 -3.046 1.00 90.12 117 TRP A N 1
ATOM 1003 C CA . TRP A 1 117 ? 6.832 -11.114 -2.199 1.00 90.12 117 TRP A CA 1
ATOM 1004 C C . TRP A 1 117 ? 7.270 -11.209 -0.736 1.00 90.12 117 TRP A C 1
ATOM 1006 O O . TRP A 1 117 ? 7.131 -12.254 -0.088 1.00 90.12 117 TRP A O 1
ATOM 1016 N N . GLY A 1 118 ? 7.719 -10.067 -0.225 1.00 93.56 118 GLY A N 1
ATOM 1017 C CA . GLY A 1 118 ? 8.307 -9.918 1.101 1.00 93.56 118 GLY A CA 1
ATOM 1018 C C . GLY A 1 118 ? 7.553 -8.957 2.012 1.00 93.56 118 GLY A C 1
ATOM 1019 O O . GLY A 1 118 ? 8.081 -8.544 3.042 1.00 93.56 118 GLY A O 1
ATOM 1020 N N . GLY A 1 119 ? 6.336 -8.558 1.638 1.00 94.94 119 GLY A N 1
ATOM 1021 C CA . GLY A 1 119 ? 5.603 -7.483 2.307 1.00 94.94 119 GLY A CA 1
ATOM 1022 C C . GLY A 1 119 ? 6.018 -6.100 1.812 1.00 94.94 119 GLY A C 1
ATOM 1023 O O . GLY A 1 119 ? 6.884 -5.964 0.954 1.00 94.94 119 GLY A O 1
ATOM 1024 N N . LEU A 1 120 ? 5.364 -5.059 2.336 1.00 96.31 120 LEU A N 1
ATOM 1025 C CA . LEU A 1 120 ? 5.536 -3.700 1.828 1.00 96.31 120 LEU A CA 1
ATOM 1026 C C . LEU A 1 120 ? 6.611 -2.932 2.602 1.00 96.31 120 LEU A C 1
ATOM 1028 O O . LEU A 1 120 ? 6.531 -2.806 3.827 1.00 96.31 120 LEU A O 1
ATOM 1032 N N . VAL A 1 121 ? 7.550 -2.325 1.883 1.00 96.12 121 VAL A N 1
ATOM 1033 C CA . VAL A 1 121 ? 8.564 -1.404 2.428 1.00 96.12 121 VAL A CA 1
ATOM 1034 C C . VAL A 1 121 ? 8.617 -0.110 1.617 1.00 96.12 121 VAL A C 1
ATOM 1036 O O . VAL A 1 121 ? 8.129 -0.041 0.492 1.00 96.12 121 VAL A O 1
ATOM 1039 N N . LEU A 1 122 ? 9.231 0.934 2.165 1.00 95.44 122 LEU A N 1
ATOM 1040 C CA . LEU A 1 122 ? 9.429 2.207 1.490 1.00 95.44 122 LEU A CA 1
ATOM 1041 C C . LEU A 1 122 ? 10.481 2.029 0.394 1.00 95.44 122 LEU A C 1
ATOM 1043 O O . LEU A 1 122 ? 11.665 1.860 0.699 1.00 95.44 122 LEU A O 1
ATOM 1047 N N . SER A 1 123 ? 10.051 2.126 -0.864 1.00 93.31 123 SER A N 1
ATOM 1048 C CA . SER A 1 123 ? 10.900 1.879 -2.031 1.00 93.31 123 SER A CA 1
ATOM 1049 C C . SER A 1 123 ? 12.092 2.843 -2.075 1.00 93.31 123 SER A C 1
ATOM 1051 O O . SER A 1 123 ? 11.932 4.073 -1.973 1.00 93.31 123 SER A O 1
ATOM 1053 N N . GLN A 1 124 ? 13.291 2.278 -2.225 1.00 90.62 124 GLN A N 1
ATOM 1054 C CA . GLN A 1 124 ? 14.563 2.998 -2.361 1.00 90.62 124 GLN A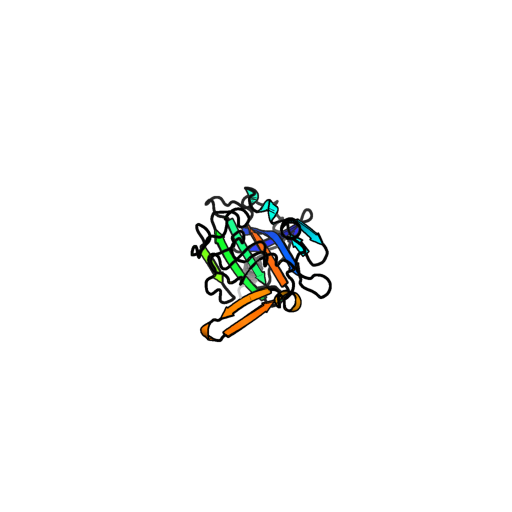 CA 1
ATOM 1055 C C . GLN A 1 124 ? 15.316 2.600 -3.633 1.00 90.62 124 GLN A C 1
ATOM 1057 O O . GLN A 1 124 ? 15.988 3.449 -4.215 1.00 90.62 124 GLN A O 1
ATOM 1062 N N . LEU A 1 125 ? 15.210 1.341 -4.067 1.00 86.88 125 LEU A N 1
ATOM 1063 C CA . LEU A 1 125 ? 16.013 0.793 -5.161 1.00 86.88 125 LEU A CA 1
ATOM 1064 C C . LEU A 1 125 ? 15.380 1.064 -6.530 1.00 86.88 125 LEU A C 1
ATOM 1066 O O . LEU A 1 125 ? 16.087 1.357 -7.490 1.00 86.88 125 LEU A O 1
ATOM 1070 N N . ASN A 1 126 ? 14.048 1.079 -6.612 1.00 71.12 126 ASN A N 1
ATOM 1071 C CA . ASN A 1 126 ? 13.306 1.232 -7.869 1.00 71.12 126 ASN A CA 1
ATOM 1072 C C . ASN A 1 126 ? 13.044 2.692 -8.295 1.00 71.12 126 ASN A C 1
ATOM 1074 O O . ASN A 1 126 ? 11.994 2.995 -8.864 1.00 71.12 126 ASN A O 1
ATOM 1078 N N . LEU A 1 127 ? 14.003 3.595 -8.021 1.00 62.84 127 LEU A N 1
ATOM 1079 C CA . LEU A 1 127 ? 14.140 4.981 -8.525 1.00 62.84 127 LEU A CA 1
ATOM 1080 C C . LEU A 1 127 ? 12.829 5.663 -8.975 1.00 62.84 127 LEU A C 1
ATOM 1082 O O . LEU A 1 127 ? 12.702 6.125 -10.106 1.00 62.84 127 LEU A O 1
ATOM 1086 N N . ASN A 1 128 ? 11.868 5.780 -8.055 1.00 72.38 128 ASN A N 1
ATOM 1087 C CA . ASN A 1 128 ? 10.597 6.498 -8.231 1.00 72.38 128 ASN A CA 1
ATOM 1088 C C . ASN A 1 128 ? 9.521 5.801 -9.072 1.00 72.38 128 ASN A C 1
ATOM 1090 O O . ASN A 1 128 ? 8.663 6.495 -9.595 1.00 72.38 128 ASN A O 1
ATOM 1094 N N . ARG A 1 129 ? 9.489 4.470 -9.186 1.00 86.81 129 ARG A N 1
ATOM 1095 C CA . ARG A 1 129 ? 8.340 3.780 -9.815 1.00 86.81 129 ARG A CA 1
ATOM 1096 C C . ARG A 1 129 ? 7.137 3.637 -8.886 1.00 86.81 129 ARG A C 1
ATOM 1098 O O . ARG A 1 129 ? 6.000 3.691 -9.347 1.00 86.81 129 ARG A O 1
ATOM 1105 N N . SER A 1 130 ? 7.367 3.522 -7.583 1.00 91.69 130 SER A N 1
ATOM 1106 C CA . SER A 1 130 ? 6.320 3.455 -6.563 1.00 91.69 130 SER A CA 1
ATOM 1107 C C . SER A 1 130 ? 6.761 4.116 -5.256 1.00 91.69 130 SER A C 1
ATOM 1109 O O . SER A 1 130 ? 7.936 4.452 -5.057 1.00 91.69 130 SER A O 1
ATOM 1111 N N . LEU A 1 131 ? 5.802 4.345 -4.357 1.00 94.62 131 LEU A N 1
ATOM 1112 C CA . LEU A 1 131 ? 6.103 4.713 -2.976 1.00 94.62 131 LEU A CA 1
ATOM 1113 C C . LEU A 1 131 ? 6.492 3.483 -2.152 1.00 94.62 131 LEU A C 1
ATOM 1115 O O . LEU A 1 131 ? 7.489 3.530 -1.431 1.00 94.62 131 LEU A O 1
ATOM 1119 N N . LEU A 1 132 ? 5.699 2.414 -2.245 1.00 95.44 132 LEU A N 1
ATOM 1120 C CA . LEU A 1 132 ? 5.903 1.181 -1.494 1.00 95.44 132 LEU A CA 1
ATOM 1121 C C . LEU A 1 132 ? 6.201 0.029 -2.450 1.00 95.44 132 LEU A C 1
ATOM 1123 O O . LEU A 1 132 ? 5.526 -0.121 -3.473 1.00 95.44 132 LEU A O 1
ATOM 1127 N N . ASP A 1 133 ? 7.191 -0.777 -2.092 1.00 92.50 133 ASP A N 1
ATOM 1128 C CA . ASP A 1 133 ? 7.606 -1.960 -2.836 1.00 92.50 133 ASP A CA 1
ATOM 1129 C C . ASP A 1 133 ? 7.152 -3.228 -2.117 1.00 92.50 133 ASP A C 1
ATOM 1131 O O . ASP A 1 133 ? 7.312 -3.319 -0.900 1.00 92.50 133 ASP A O 1
ATOM 1135 N N . GLY A 1 134 ? 6.568 -4.164 -2.863 1.00 92.56 134 GLY A N 1
ATOM 1136 C CA . GLY A 1 134 ? 6.137 -5.471 -2.365 1.00 92.56 134 GLY A CA 1
ATOM 1137 C C . GLY A 1 134 ? 7.150 -6.588 -2.597 1.00 92.56 134 GLY A C 1
ATOM 1138 O O . GLY A 1 134 ? 6.983 -7.691 -2.071 1.00 92.56 134 GLY A O 1
ATOM 1139 N N . LEU A 1 135 ? 8.192 -6.304 -3.376 1.00 90.81 135 LEU A N 1
ATOM 1140 C CA . LEU A 1 135 ? 9.251 -7.232 -3.738 1.00 90.81 135 LEU A CA 1
ATOM 1141 C C . LEU A 1 135 ? 10.613 -6.622 -3.357 1.00 90.81 135 LEU A C 1
ATOM 1143 O O . LEU A 1 135 ? 11.418 -6.284 -4.224 1.00 90.81 135 LEU A O 1
ATOM 1147 N N . PRO A 1 136 ? 10.857 -6.402 -2.053 1.00 91.56 136 PRO A N 1
ATOM 1148 C CA . PRO A 1 136 ? 11.991 -5.608 -1.612 1.00 91.56 136 PRO A CA 1
ATOM 1149 C C . PRO A 1 136 ? 13.331 -6.261 -1.944 1.00 91.56 136 PRO A C 1
ATOM 1151 O O . PRO A 1 136 ? 13.462 -7.479 -2.003 1.00 91.56 136 PRO A O 1
ATOM 1154 N N . GLY A 1 137 ? 14.356 -5.429 -2.107 1.00 89.31 137 GLY A N 1
ATOM 1155 C CA . GLY A 1 137 ? 15.745 -5.884 -2.162 1.00 89.31 137 GLY A CA 1
ATOM 1156 C C . GLY A 1 137 ? 16.228 -6.319 -3.539 1.00 89.31 137 GLY A C 1
ATOM 1157 O O . GLY A 1 137 ? 17.422 -6.601 -3.679 1.00 89.31 137 GLY A O 1
ATOM 1158 N N . ILE A 1 138 ? 15.352 -6.270 -4.545 1.00 84.44 138 ILE A N 1
ATOM 1159 C CA . ILE A 1 138 ? 15.665 -6.442 -5.967 1.00 84.44 138 ILE A CA 1
ATOM 1160 C C . ILE A 1 138 ? 15.086 -5.295 -6.802 1.00 84.44 138 ILE A C 1
ATOM 1162 O O . ILE A 1 138 ? 14.212 -4.556 -6.369 1.00 84.44 138 ILE A O 1
ATOM 1166 N N . SER A 1 139 ? 15.579 -5.127 -8.030 1.00 76.19 139 SER A N 1
ATOM 1167 C CA . SER A 1 139 ? 15.173 -4.043 -8.942 1.00 76.19 139 SER A CA 1
ATOM 1168 C C . SER A 1 139 ? 13.851 -4.303 -9.684 1.00 76.19 139 SER A C 1
ATOM 1170 O O . SER A 1 139 ? 13.624 -3.773 -10.775 1.00 76.19 139 SER A O 1
ATOM 1172 N N . HIS A 1 140 ? 13.003 -5.171 -9.139 1.00 76.25 140 HIS A N 1
ATOM 1173 C CA . HIS A 1 140 ? 11.677 -5.476 -9.663 1.00 76.25 140 HIS A CA 1
ATOM 1174 C C . HIS A 1 140 ? 10.626 -4.922 -8.697 1.00 76.25 140 HIS A C 1
ATOM 1176 O O . HIS A 1 140 ? 10.910 -4.769 -7.520 1.00 76.25 140 HIS A O 1
ATOM 1182 N N . TRP A 1 141 ? 9.443 -4.566 -9.197 1.00 76.56 141 TRP A N 1
ATOM 1183 C CA . TRP A 1 141 ? 8.466 -3.757 -8.451 1.00 76.56 141 TRP A CA 1
ATOM 1184 C C . TRP A 1 141 ? 7.038 -4.310 -8.567 1.00 76.56 141 TRP A C 1
ATOM 1186 O O . TRP A 1 141 ? 6.056 -3.568 -8.663 1.00 76.56 141 TRP A O 1
ATOM 1196 N N . GLN A 1 142 ? 6.912 -5.639 -8.607 1.00 81.06 142 GLN A N 1
ATOM 1197 C CA . GLN A 1 142 ? 5.627 -6.324 -8.521 1.00 81.06 142 GLN A CA 1
ATOM 1198 C C . GLN A 1 142 ? 4.976 -6.045 -7.170 1.00 81.06 142 GLN A C 1
ATOM 1200 O O . GLN A 1 142 ? 5.640 -5.793 -6.162 1.00 81.06 142 GLN A O 1
ATOM 1205 N N . TYR A 1 143 ? 3.642 -6.095 -7.158 1.00 85.69 143 TYR A N 1
ATOM 1206 C CA . TYR A 1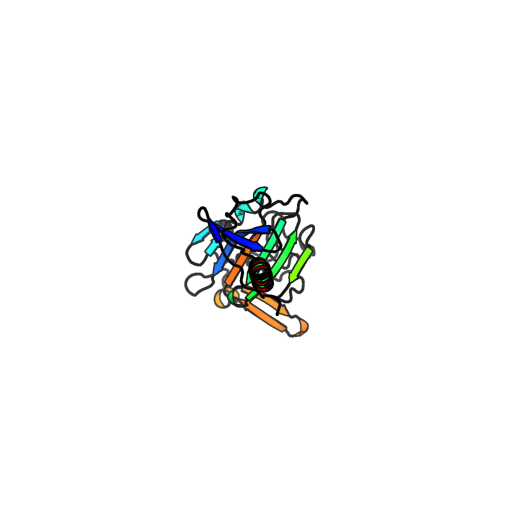 143 ? 2.831 -5.908 -5.958 1.00 85.69 143 TYR A CA 1
ATOM 1207 C C . TYR A 1 143 ? 3.023 -4.539 -5.270 1.00 85.69 143 TYR A C 1
ATOM 1209 O O . TYR A 1 143 ? 2.601 -4.330 -4.130 1.00 85.69 143 TYR A O 1
ATOM 1217 N N . ALA A 1 144 ? 3.659 -3.598 -5.965 1.00 90.12 144 ALA A N 1
ATOM 1218 C CA . ALA A 1 144 ? 3.914 -2.263 -5.471 1.00 90.12 144 ALA A CA 1
ATOM 1219 C C . ALA A 1 144 ? 2.612 -1.501 -5.199 1.00 90.12 144 ALA A C 1
ATOM 1221 O O . ALA A 1 144 ? 1.593 -1.671 -5.876 1.00 90.12 144 ALA A O 1
ATOM 1222 N N . VAL A 1 145 ? 2.675 -0.590 -4.230 1.00 94.25 145 VAL A N 1
ATOM 1223 C CA . VAL A 1 145 ? 1.571 0.307 -3.884 1.00 94.25 145 VAL A CA 1
ATOM 1224 C C . VAL A 1 145 ? 1.979 1.748 -4.173 1.00 94.25 145 VAL A C 1
ATOM 1226 O O . VAL A 1 145 ? 3.103 2.178 -3.903 1.00 94.25 145 VAL A O 1
ATOM 1229 N N . ALA A 1 146 ? 1.021 2.498 -4.718 1.00 93.69 146 ALA A N 1
ATOM 1230 C CA . ALA A 1 146 ? 1.161 3.890 -5.120 1.00 93.69 146 ALA A CA 1
ATOM 1231 C C . ALA A 1 146 ? 2.228 4.123 -6.207 1.00 93.69 146 ALA A C 1
ATOM 1233 O O . ALA A 1 146 ? 3.289 4.698 -5.964 1.00 93.69 146 ALA A O 1
ATOM 1234 N N . MET A 1 147 ? 1.917 3.672 -7.427 1.00 92.06 147 MET A N 1
ATOM 1235 C CA . MET A 1 147 ? 2.742 3.853 -8.626 1.00 92.06 147 MET A CA 1
ATOM 1236 C C . MET A 1 147 ? 2.880 5.332 -9.011 1.00 92.06 147 MET A C 1
ATOM 1238 O O . MET A 1 147 ? 1.880 6.025 -9.204 1.00 92.06 147 MET A O 1
ATOM 1242 N N . ILE A 1 148 ? 4.109 5.804 -9.187 1.00 91.50 148 ILE A N 1
ATOM 1243 C CA . ILE A 1 148 ? 4.420 7.186 -9.561 1.00 91.50 148 ILE A CA 1
ATOM 1244 C C . ILE A 1 148 ? 4.545 7.306 -11.086 1.00 91.50 148 ILE A C 1
ATOM 1246 O O . ILE A 1 148 ? 5.027 6.395 -11.763 1.00 91.50 148 ILE A O 1
ATOM 1250 N N . CYS A 1 149 ? 4.105 8.437 -11.633 1.00 88.12 149 CYS A N 1
ATOM 1251 C CA . CYS A 1 149 ? 4.222 8.753 -13.047 1.00 88.12 149 CYS A CA 1
ATOM 1252 C C . CYS A 1 149 ? 5.675 9.006 -13.424 1.00 88.12 149 CYS A C 1
ATOM 1254 O O . CYS A 1 149 ? 6.237 10.054 -13.114 1.00 88.12 149 CYS A O 1
ATOM 1256 N N . VAL A 1 150 ? 6.258 8.041 -14.129 1.00 83.19 150 VAL A N 1
ATOM 1257 C CA . VAL A 1 150 ? 7.581 8.152 -14.741 1.00 83.19 150 VAL A CA 1
ATOM 1258 C C . VAL A 1 150 ? 7.419 7.937 -16.239 1.00 83.19 150 VAL A C 1
ATOM 1260 O O . VAL A 1 150 ? 6.742 7.001 -16.664 1.00 83.19 150 VAL A O 1
ATOM 1263 N N . GLU A 1 151 ? 8.018 8.815 -17.036 1.00 73.62 151 GLU A N 1
ATOM 1264 C CA . GLU A 1 151 ? 7.988 8.722 -18.495 1.00 73.62 151 GLU A CA 1
ATOM 1265 C C . GLU A 1 151 ? 8.582 7.390 -18.988 1.00 73.62 151 GLU A C 1
ATOM 1267 O O . GLU A 1 151 ? 9.509 6.842 -18.387 1.00 73.62 151 GLU A O 1
ATOM 1272 N N . GLY A 1 152 ? 8.009 6.826 -20.057 1.00 73.38 152 GLY A N 1
ATOM 1273 C CA . GLY A 1 152 ? 8.440 5.541 -20.624 1.00 73.38 152 GLY A CA 1
ATOM 1274 C C . GLY A 1 152 ? 8.088 4.311 -19.776 1.00 73.38 152 GLY A C 1
ATOM 1275 O O . GLY A 1 152 ? 8.474 3.190 -20.108 1.00 73.38 152 GLY A O 1
ATOM 1276 N N . ASN A 1 153 ? 7.354 4.479 -18.675 1.00 78.38 153 ASN A N 1
ATOM 1277 C CA . ASN A 1 153 ? 6.902 3.366 -17.857 1.00 78.38 153 ASN A CA 1
ATOM 1278 C C . ASN A 1 153 ? 5.620 2.743 -18.448 1.00 78.38 153 ASN A C 1
ATOM 1280 O O . ASN A 1 153 ? 4.544 3.314 -18.304 1.00 78.38 153 ASN A O 1
ATOM 1284 N N . ARG A 1 154 ? 5.713 1.548 -19.058 1.00 82.50 154 ARG A N 1
ATOM 1285 C CA . ARG A 1 154 ? 4.564 0.833 -19.670 1.00 82.50 154 ARG A CA 1
ATOM 1286 C C . ARG A 1 154 ? 3.361 0.650 -18.735 1.00 82.50 154 ARG A C 1
ATOM 1288 O O . ARG A 1 154 ? 2.215 0.627 -19.170 1.00 82.50 154 ARG A O 1
ATOM 1295 N N . TYR A 1 155 ? 3.609 0.571 -17.432 1.00 84.12 155 TYR A N 1
ATOM 1296 C CA . TYR A 1 155 ? 2.567 0.401 -16.421 1.00 84.12 155 TYR A CA 1
ATOM 1297 C C . TYR A 1 155 ? 1.705 1.664 -16.236 1.00 84.12 155 TYR A C 1
ATOM 1299 O O . TYR A 1 155 ? 0.591 1.586 -15.730 1.00 84.12 155 TYR A O 1
ATOM 1307 N N . VAL A 1 156 ? 2.154 2.818 -16.747 1.00 80.06 156 VAL A N 1
ATOM 1308 C CA . VAL A 1 156 ? 1.346 4.047 -16.854 1.00 80.06 156 VAL A CA 1
ATOM 1309 C C . VAL A 1 156 ? 0.204 3.901 -17.873 1.00 80.06 156 VAL A C 1
ATOM 1311 O O . VAL A 1 156 ? -0.741 4.686 -17.876 1.00 80.06 156 VAL A O 1
ATOM 1314 N N . GLU A 1 157 ? 0.219 2.896 -18.733 1.00 80.56 157 GLU A N 1
ATOM 1315 C CA . GLU A 1 157 ? -0.908 2.633 -19.637 1.00 80.56 157 GLU A CA 1
ATOM 1316 C C . GLU A 1 157 ? -1.673 1.379 -19.229 1.00 80.56 157 GLU A C 1
ATOM 1318 O O . GLU A 1 157 ? -2.885 1.308 -19.412 1.00 80.56 157 GLU A O 1
ATOM 1323 N N . MET A 1 158 ? -0.972 0.415 -18.633 1.00 83.50 158 MET A N 1
ATOM 1324 C CA . MET A 1 158 ? -1.514 -0.913 -18.362 1.00 83.50 158 MET A CA 1
ATOM 1325 C C . MET A 1 158 ? -2.127 -1.048 -16.959 1.00 83.50 158 MET A C 1
ATOM 1327 O O . MET A 1 158 ? -3.058 -1.827 -16.789 1.00 83.50 158 MET A O 1
ATOM 1331 N N . GLY A 1 159 ? -1.636 -0.306 -15.961 1.00 87.44 159 GLY A N 1
ATOM 1332 C CA . GLY A 1 159 ? -1.997 -0.478 -14.549 1.00 87.44 159 GLY A CA 1
ATOM 1333 C C . GLY A 1 159 ? -0.896 -1.171 -13.736 1.00 87.44 159 GLY A C 1
ATOM 1334 O O . GLY A 1 159 ? 0.280 -1.126 -14.086 1.00 87.44 159 GLY A O 1
ATOM 1335 N N . TYR A 1 160 ? -1.263 -1.798 -12.621 1.00 88.12 160 TYR A N 1
ATOM 1336 C CA . TYR A 1 160 ? -0.338 -2.397 -11.658 1.00 88.12 160 TYR A CA 1
ATOM 1337 C C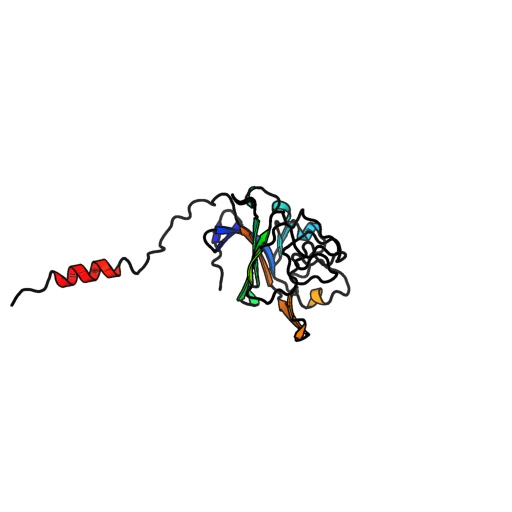 . TYR A 1 160 ? 0.039 -3.842 -12.005 1.00 88.12 160 TYR A C 1
ATOM 1339 O O . TYR A 1 160 ? -0.860 -4.638 -12.284 1.00 88.12 160 TYR A O 1
ATOM 1347 N N . PRO A 1 161 ? 1.322 -4.229 -11.866 1.00 87.19 161 PRO A N 1
ATOM 1348 C CA . PRO A 1 161 ? 1.728 -5.632 -11.848 1.00 87.19 161 PRO A CA 1
ATOM 1349 C C . PRO A 1 161 ? 1.267 -6.306 -10.552 1.00 87.19 161 PRO A C 1
ATOM 1351 O O . PRO A 1 161 ? 1.907 -6.198 -9.505 1.00 87.19 161 PRO A O 1
ATOM 1354 N N . ALA A 1 162 ? 0.131 -6.996 -10.616 1.00 88.19 162 ALA A N 1
ATOM 1355 C CA . ALA A 1 162 ? -0.461 -7.698 -9.481 1.00 88.19 162 ALA A CA 1
ATOM 1356 C C . ALA A 1 162 ? 0.236 -9.029 -9.173 1.00 88.19 162 ALA A C 1
ATOM 1358 O O . ALA A 1 162 ? 0.154 -9.501 -8.044 1.00 88.19 162 ALA A O 1
ATOM 1359 N N . SER A 1 163 ? 0.866 -9.653 -10.170 1.00 87.31 163 SER A N 1
ATOM 1360 C CA . SER A 1 163 ? 1.621 -10.902 -10.038 1.00 87.31 163 SER A CA 1
ATOM 1361 C C . SER A 1 163 ? 2.472 -11.139 -11.282 1.00 87.31 163 SER A C 1
ATOM 1363 O O . SER A 1 163 ? 2.112 -10.697 -12.375 1.00 87.31 163 SER A O 1
ATOM 1365 N N . PHE A 1 164 ? 3.582 -11.851 -11.117 1.00 84.69 164 PHE A N 1
ATOM 1366 C CA . PHE A 1 164 ? 4.373 -12.398 -12.210 1.00 84.69 164 PHE A CA 1
ATOM 1367 C C . PHE A 1 164 ? 4.669 -13.866 -11.909 1.00 84.69 164 PHE A C 1
ATOM 1369 O O . PHE A 1 164 ? 5.001 -14.205 -10.776 1.00 84.69 164 PHE A O 1
ATOM 1376 N N . ASN A 1 165 ? 4.506 -14.724 -12.910 1.00 82.31 165 ASN A N 1
ATOM 1377 C CA . ASN A 1 165 ? 4.921 -16.117 -12.861 1.00 82.31 165 ASN A CA 1
ATOM 1378 C C . ASN A 1 165 ? 6.183 -16.259 -13.718 1.00 82.31 165 ASN A C 1
ATOM 1380 O O . ASN A 1 165 ? 6.099 -16.114 -14.941 1.00 82.31 165 ASN A O 1
ATOM 1384 N N . GLU A 1 166 ? 7.331 -16.521 -13.086 1.00 78.81 166 GLU A N 1
ATOM 1385 C CA . GLU A 1 166 ? 8.613 -16.617 -13.790 1.00 78.81 166 GLU A CA 1
ATOM 1386 C C . GLU A 1 166 ? 8.678 -17.831 -14.724 1.00 78.81 166 GLU A C 1
ATOM 1388 O O . GLU A 1 166 ? 9.160 -17.713 -15.851 1.00 78.81 166 GLU A O 1
ATOM 1393 N N . GLU A 1 167 ? 8.138 -18.980 -14.316 1.00 82.31 167 GLU A N 1
ATOM 1394 C CA . GLU A 1 167 ? 8.167 -20.214 -15.117 1.00 82.31 167 GLU A CA 1
ATOM 1395 C C . GLU A 1 167 ? 7.423 -20.063 -16.451 1.00 82.31 167 GLU A C 1
ATOM 1397 O O . GLU A 1 167 ? 7.878 -20.537 -17.492 1.00 82.31 167 GLU A O 1
ATOM 1402 N N . LEU A 1 168 ? 6.274 -19.386 -16.426 1.00 84.38 168 LEU A N 1
ATOM 1403 C CA . LEU A 1 168 ? 5.398 -19.198 -17.581 1.00 84.38 168 LEU A CA 1
ATOM 1404 C C . LEU A 1 168 ? 5.617 -17.858 -18.288 1.00 84.38 168 LEU A C 1
ATOM 1406 O O . LEU A 1 168 ? 5.043 -17.643 -19.354 1.00 84.38 168 LEU A O 1
ATOM 1410 N N . GLN A 1 169 ? 6.414 -16.955 -17.707 1.00 84.88 169 GLN A N 1
ATOM 1411 C CA . GLN A 1 169 ? 6.600 -15.578 -18.179 1.00 84.88 169 GLN A CA 1
ATOM 1412 C C . GLN A 1 169 ? 5.268 -14.816 -18.322 1.00 84.88 169 GLN A C 1
ATOM 1414 O O . GLN A 1 169 ? 5.080 -14.014 -19.239 1.00 84.88 169 GLN A O 1
ATOM 1419 N N . ILE A 1 170 ? 4.320 -15.072 -17.413 1.00 85.69 170 ILE A N 1
ATOM 1420 C CA . ILE A 1 170 ? 2.985 -14.458 -17.428 1.00 85.69 170 ILE A CA 1
ATOM 1421 C C . ILE A 1 170 ? 2.899 -13.392 -16.343 1.00 85.69 170 ILE A C 1
ATOM 1423 O O . ILE A 1 170 ? 3.062 -13.672 -15.157 1.00 85.69 170 ILE A O 1
ATOM 1427 N N . GLU A 1 171 ? 2.564 -12.173 -16.756 1.00 87.31 171 GLU A N 1
ATOM 1428 C CA . GLU A 1 171 ? 2.262 -11.064 -15.859 1.00 87.31 171 GLU A CA 1
ATOM 1429 C C . GLU A 1 171 ? 0.752 -10.843 -15.756 1.00 87.31 171 GLU A C 1
ATOM 1431 O O . GLU A 1 171 ? 0.049 -10.741 -16.763 1.00 87.31 171 GLU A O 1
ATOM 1436 N N . VAL A 1 172 ? 0.254 -10.727 -14.527 1.00 89.81 172 VAL A N 1
ATOM 1437 C CA . VAL A 1 172 ? -1.129 -10.341 -14.251 1.00 89.81 172 VAL A CA 1
ATOM 1438 C C . VAL A 1 172 ? -1.155 -8.856 -13.931 1.00 89.81 172 VAL A C 1
ATOM 1440 O O . VAL A 1 172 ? -0.579 -8.412 -12.936 1.00 89.81 172 VAL A O 1
ATOM 1443 N N . ILE A 1 173 ? -1.861 -8.096 -14.762 1.00 90.44 173 ILE A N 1
ATOM 1444 C CA . ILE A 1 173 ? -2.063 -6.663 -14.579 1.00 90.44 173 ILE A CA 1
ATOM 1445 C C . ILE A 1 173 ? -3.464 -6.389 -14.031 1.00 90.44 173 ILE A C 1
ATOM 1447 O O . ILE A 1 173 ? -4.427 -7.076 -14.368 1.00 90.44 173 ILE A O 1
ATOM 1451 N N . THR A 1 174 ? -3.578 -5.362 -13.195 1.00 91.31 174 THR A N 1
ATOM 1452 C CA . THR A 1 174 ? -4.854 -4.834 -12.709 1.00 91.31 174 THR A CA 1
ATOM 1453 C C . THR A 1 174 ? -4.849 -3.315 -12.743 1.00 91.31 174 THR A C 1
ATOM 1455 O O . THR A 1 174 ? -3.870 -2.656 -12.400 1.00 91.31 174 THR A O 1
ATOM 1458 N N . ASP A 1 175 ? -5.978 -2.744 -13.104 1.00 91.25 175 ASP A N 1
ATOM 1459 C CA . ASP A 1 175 ? -6.261 -1.319 -13.026 1.00 91.25 175 ASP A CA 1
ATOM 1460 C C . ASP A 1 175 ? -6.764 -0.913 -11.632 1.00 91.25 175 ASP A C 1
ATOM 1462 O O . ASP A 1 175 ? -6.766 0.261 -11.305 1.00 91.25 175 ASP A O 1
ATOM 1466 N N . ARG A 1 176 ? -7.141 -1.838 -10.745 1.00 92.69 176 ARG A N 1
ATOM 1467 C CA . ARG A 1 176 ? -7.623 -1.468 -9.407 1.00 92.69 176 ARG A CA 1
ATOM 1468 C C . ARG A 1 176 ? -6.921 -2.222 -8.295 1.00 92.69 176 ARG A C 1
ATOM 1470 O O . ARG A 1 176 ? -6.869 -3.453 -8.315 1.00 92.69 176 ARG A O 1
ATOM 1477 N N . ILE A 1 177 ? -6.448 -1.471 -7.300 1.00 94.56 177 ILE A N 1
ATOM 1478 C CA . ILE A 1 177 ? -5.882 -2.004 -6.057 1.00 94.56 177 ILE A CA 1
ATOM 1479 C C . ILE A 1 177 ? -6.412 -1.238 -4.842 1.00 94.56 177 ILE A C 1
ATOM 1481 O O . ILE A 1 177 ? -6.658 -0.029 -4.904 1.00 94.56 177 ILE A O 1
ATOM 1485 N N . ARG A 1 178 ? -6.549 -1.937 -3.716 1.00 96.50 178 ARG A N 1
ATOM 1486 C CA . ARG A 1 178 ? -6.882 -1.363 -2.408 1.00 96.50 178 ARG A CA 1
ATOM 1487 C C . ARG A 1 178 ? -5.954 -1.937 -1.348 1.00 96.50 178 ARG A C 1
ATOM 1489 O O . ARG A 1 178 ? -5.755 -3.146 -1.304 1.00 96.50 178 ARG A O 1
ATOM 1496 N N . LEU A 1 179 ? -5.417 -1.086 -0.482 1.00 97.81 179 LEU A N 1
ATOM 1497 C CA . LEU A 1 179 ? -4.687 -1.515 0.707 1.00 97.81 179 LEU A CA 1
ATOM 1498 C C . LEU A 1 179 ? -5.534 -1.222 1.938 1.00 97.81 179 LEU A C 1
ATOM 1500 O O . LEU A 1 179 ? -5.978 -0.092 2.161 1.00 97.81 179 LEU A O 1
ATOM 1504 N N . TRP A 1 180 ? -5.697 -2.245 2.762 1.00 97.81 180 TRP A N 1
ATOM 1505 C CA . TRP A 1 180 ? -6.412 -2.182 4.024 1.00 97.81 180 TRP A CA 1
ATOM 1506 C C . TRP A 1 180 ? -5.448 -2.452 5.176 1.00 97.81 180 TRP A C 1
ATOM 1508 O O . TRP A 1 180 ? -4.603 -3.341 5.069 1.00 97.81 180 TRP A O 1
ATOM 1518 N N . ALA A 1 181 ? -5.594 -1.732 6.290 1.00 97.94 181 ALA A N 1
ATOM 1519 C CA . ALA A 1 181 ? -4.770 -1.911 7.488 1.00 97.94 181 ALA A CA 1
ATOM 1520 C C . ALA A 1 181 ? -5.634 -2.204 8.720 1.00 97.94 181 ALA A C 1
ATOM 1522 O O . ALA A 1 181 ? -6.602 -1.487 8.996 1.00 97.94 181 ALA A O 1
ATOM 1523 N N . ALA A 1 182 ? -5.286 -3.249 9.474 1.00 96.62 182 ALA A N 1
ATOM 1524 C CA . ALA A 1 182 ? -6.047 -3.646 10.655 1.00 96.62 182 ALA A CA 1
ATOM 1525 C C . ALA A 1 182 ? -5.959 -2.602 11.772 1.00 96.62 182 ALA A C 1
ATOM 1527 O O . ALA A 1 182 ? -4.920 -1.982 12.001 1.00 96.62 182 ALA A O 1
ATOM 1528 N N . ARG A 1 183 ? -7.054 -2.447 12.515 1.00 93.00 183 ARG A N 1
ATOM 1529 C CA . ARG A 1 183 ? -7.195 -1.494 13.618 1.00 93.00 183 ARG A CA 1
ATOM 1530 C C . ARG A 1 183 ? -7.042 -2.187 14.969 1.00 93.00 183 ARG A C 1
ATOM 1532 O O . ARG A 1 183 ? -7.848 -3.038 15.331 1.00 93.00 183 ARG A O 1
ATOM 1539 N N . GLY A 1 184 ? -6.058 -1.752 15.760 1.00 81.56 184 GLY A N 1
ATOM 1540 C CA . GLY A 1 184 ? -5.771 -2.312 17.088 1.00 81.56 184 GLY A CA 1
ATOM 1541 C C . GLY A 1 184 ? -6.784 -1.927 18.170 1.00 81.56 184 GLY A C 1
ATOM 1542 O O . GLY A 1 184 ? -6.993 -2.682 19.119 1.00 81.56 184 GLY A O 1
ATOM 1543 N N . LYS A 1 185 ? -7.442 -0.767 18.030 1.00 71.69 185 LYS A N 1
ATOM 1544 C CA . LYS A 1 185 ? -8.571 -0.354 18.877 1.00 71.69 185 LYS A CA 1
ATOM 1545 C C . LYS A 1 185 ? -9.854 -0.347 18.053 1.00 71.69 185 LYS A C 1
ATOM 1547 O O . LYS A 1 185 ? -9.921 0.306 17.010 1.00 71.69 185 LYS A O 1
ATOM 1552 N N . VAL A 1 186 ? -10.824 -1.101 18.566 1.00 61.28 186 VAL A N 1
ATOM 1553 C CA . VAL A 1 186 ? -12.172 -1.332 18.040 1.00 61.28 186 VAL A CA 1
ATOM 1554 C C . VAL A 1 186 ? -12.821 -0.006 17.631 1.00 61.28 186 VAL A C 1
ATOM 1556 O O . VAL A 1 186 ? -12.872 0.940 18.414 1.00 61.28 186 VAL A O 1
ATOM 1559 N N . PHE A 1 187 ? -13.273 0.054 16.380 1.00 62.97 187 PHE A N 1
ATOM 1560 C CA . PHE A 1 187 ? -14.235 1.040 15.890 1.00 62.97 187 PHE A CA 1
ATOM 1561 C C . PHE A 1 187 ? -15.601 0.765 16.541 1.00 62.97 187 PHE A C 1
ATOM 1563 O O . PHE A 1 187 ? -15.837 -0.393 16.890 1.00 62.97 187 PHE A O 1
ATOM 1570 N N . PRO A 1 188 ? -16.463 1.775 16.777 1.00 55.22 188 PRO A N 1
ATOM 1571 C CA . PRO A 1 188 ? -17.568 1.655 17.722 1.00 55.22 188 PRO A CA 1
ATOM 1572 C C . PRO A 1 188 ? -18.435 0.462 17.356 1.00 55.22 188 PRO A C 1
ATOM 1574 O O . PRO A 1 188 ? -18.627 0.183 16.175 1.00 55.22 188 PRO A O 1
ATOM 1577 N N . THR A 1 189 ? -18.897 -0.252 18.383 1.00 51.44 189 THR A N 1
ATOM 1578 C CA . THR A 1 189 ? -19.835 -1.371 18.295 1.00 51.44 189 THR A CA 1
ATOM 1579 C C . THR A 1 189 ? -20.875 -1.081 17.224 1.00 51.44 189 THR A C 1
ATOM 1581 O O . THR A 1 189 ? -21.852 -0.386 17.492 1.00 51.44 189 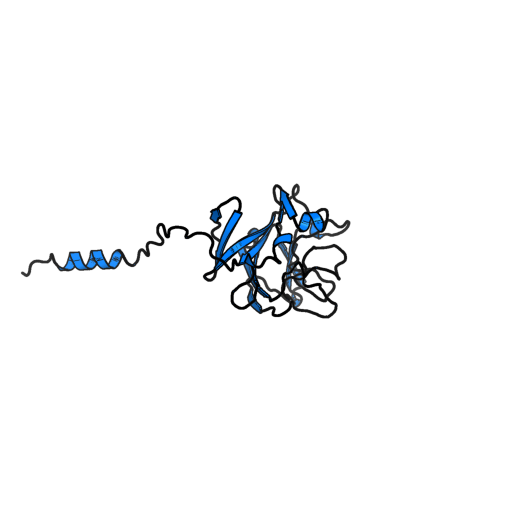THR A O 1
ATOM 1584 N N . ILE A 1 190 ? -20.664 -1.593 16.007 1.00 50.47 190 ILE A N 1
ATOM 1585 C CA . ILE A 1 190 ? -21.738 -1.695 15.034 1.00 50.47 190 ILE A CA 1
ATOM 1586 C C . ILE A 1 190 ? -22.736 -2.579 15.767 1.00 50.47 190 ILE A C 1
ATOM 1588 O O . ILE A 1 190 ? -22.369 -3.721 16.092 1.00 50.47 190 ILE A O 1
ATOM 1592 N N . PRO A 1 191 ? -23.930 -2.062 16.128 1.00 43.94 191 PRO A N 1
ATOM 1593 C CA . PRO A 1 191 ? -24.942 -2.898 16.735 1.00 43.94 191 PRO A CA 1
ATOM 1594 C C . PRO A 1 191 ? -25.032 -4.100 15.820 1.00 43.94 191 PRO A C 1
ATOM 1596 O O . PRO A 1 191 ? -25.136 -3.927 14.602 1.00 43.94 191 PRO A O 1
ATOM 1599 N N . HIS A 1 192 ? -24.886 -5.299 16.374 1.00 45.66 192 HIS A N 1
ATOM 1600 C CA . HIS A 1 192 ? -25.136 -6.534 15.653 1.00 45.66 192 HIS A CA 1
ATOM 1601 C C . HIS A 1 192 ? -26.630 -6.563 15.293 1.00 45.66 192 HIS A C 1
ATOM 1603 O O . HIS A 1 192 ? -27.403 -7.345 15.831 1.00 45.66 192 HIS A O 1
ATOM 1609 N N . SER A 1 193 ? -27.071 -5.654 14.424 1.00 41.19 193 SER A N 1
ATOM 1610 C CA . SER A 1 193 ? -28.383 -5.650 13.823 1.00 41.19 193 SER A CA 1
ATOM 1611 C C . SER A 1 193 ? -28.325 -6.747 12.772 1.00 41.19 193 SER A C 1
ATOM 1613 O O . SER A 1 193 ? -27.927 -6.577 11.625 1.00 41.19 193 SER A O 1
ATOM 1615 N N . CYS A 1 194 ? -28.650 -7.934 13.267 1.00 45.53 194 CYS A N 1
ATOM 1616 C CA . CYS A 1 194 ? -29.011 -9.108 12.503 1.00 45.53 194 CYS A CA 1
ATOM 1617 C C . CYS A 1 194 ? -27.886 -9.757 11.682 1.00 45.53 194 CYS A C 1
ATOM 1619 O O . CYS A 1 194 ? -28.018 -9.961 10.479 1.00 45.53 194 CYS A O 1
ATOM 1621 N N . VAL A 1 195 ? -26.871 -10.297 12.364 1.00 42.50 195 VAL A N 1
ATOM 1622 C CA . VAL A 1 195 ? -26.496 -11.688 12.046 1.00 42.50 195 VAL A CA 1
ATOM 1623 C C . VAL A 1 195 ? -27.457 -12.571 12.838 1.00 42.50 195 VAL A C 1
ATOM 1625 O O . VAL A 1 195 ? -27.097 -13.187 13.837 1.00 42.50 195 VAL A O 1
ATOM 1628 N N . ILE A 1 196 ? -28.736 -12.558 12.442 1.00 43.97 196 ILE A N 1
ATOM 1629 C CA . ILE A 1 196 ? -29.662 -13.599 12.874 1.00 43.97 196 ILE A CA 1
ATOM 1630 C C . ILE A 1 196 ? -29.118 -14.859 12.221 1.00 43.97 196 ILE A C 1
ATOM 1632 O O . ILE A 1 196 ? -29.193 -15.044 11.007 1.00 43.97 196 ILE A O 1
ATOM 1636 N N . ASN A 1 197 ? -28.492 -15.696 13.036 1.00 40.53 197 ASN A N 1
ATOM 1637 C CA . ASN A 1 197 ? -28.186 -17.059 12.673 1.00 40.53 197 ASN A CA 1
ATOM 1638 C C . ASN A 1 197 ? -29.543 -17.738 12.422 1.00 40.53 197 ASN A C 1
ATOM 1640 O O . ASN A 1 197 ? -30.223 -18.141 13.365 1.00 40.53 197 ASN A O 1
ATOM 1644 N N . TYR A 1 198 ? -29.981 -17.798 11.158 1.00 44.75 198 TYR A N 1
ATOM 1645 C CA . TYR A 1 198 ? -31.267 -18.386 10.746 1.00 44.75 198 TYR A CA 1
ATOM 1646 C C . TYR A 1 198 ? -31.435 -19.848 11.204 1.00 44.75 198 TYR A C 1
ATOM 1648 O O . TYR A 1 198 ? -32.539 -20.387 11.163 1.00 44.75 198 TYR A O 1
ATOM 1656 N N . ASN A 1 199 ? -30.367 -20.479 11.699 1.00 47.75 199 ASN A N 1
ATOM 1657 C CA . ASN A 1 199 ? -30.404 -21.817 12.273 1.00 47.75 199 ASN A CA 1
ATOM 1658 C C . ASN A 1 199 ? -30.958 -21.876 13.706 1.00 47.75 199 ASN A C 1
ATOM 1660 O O . ASN A 1 199 ? -31.471 -22.920 14.090 1.00 47.75 199 ASN A O 1
ATOM 1664 N N . LEU A 1 200 ? -30.937 -20.788 14.486 1.00 46.03 200 LEU A N 1
ATOM 1665 C CA . LEU A 1 200 ? -31.496 -20.795 15.850 1.00 46.03 200 LEU A CA 1
ATOM 1666 C C . LEU A 1 200 ? -33.027 -20.658 15.864 1.00 46.03 200 LEU A C 1
ATOM 1668 O O . LEU A 1 200 ? -33.685 -21.258 16.707 1.00 46.03 200 LEU A O 1
ATOM 1672 N N . PHE A 1 201 ? -33.617 -19.969 14.880 1.00 42.00 201 PHE A N 1
ATOM 1673 C CA . PHE A 1 201 ? -35.079 -19.832 14.775 1.00 42.00 201 PHE A CA 1
ATOM 1674 C C . PHE A 1 201 ? -35.791 -21.076 14.214 1.00 42.00 201 PHE A C 1
ATOM 1676 O O . PHE A 1 201 ? -37.000 -21.222 14.398 1.00 42.00 201 PHE A O 1
ATOM 1683 N N . ARG A 1 202 ? -35.063 -22.004 13.572 1.00 41.66 202 ARG A N 1
ATOM 1684 C CA . ARG A 1 202 ? -35.635 -23.280 13.102 1.00 41.66 202 ARG A CA 1
ATOM 1685 C C . ARG A 1 202 ? -35.783 -24.335 14.198 1.00 41.66 202 ARG A C 1
ATOM 1687 O O . ARG A 1 202 ? -36.613 -25.224 14.053 1.00 41.66 202 ARG A O 1
ATOM 1694 N N . PHE A 1 203 ? -35.048 -24.235 15.306 1.00 44.75 203 PHE A N 1
ATOM 1695 C CA . PHE A 1 203 ? -35.167 -25.216 16.393 1.00 44.75 203 PHE A CA 1
ATOM 1696 C C . PHE A 1 203 ? -36.347 -24.957 17.337 1.00 44.75 203 PHE A C 1
ATOM 1698 O O . PHE A 1 203 ? -36.811 -25.883 17.994 1.00 44.75 203 PHE A O 1
ATOM 1705 N N . GLN A 1 204 ? -36.897 -23.741 17.363 1.00 42.56 204 GLN A N 1
ATOM 1706 C CA . GLN A 1 204 ? -38.009 -23.409 18.262 1.00 42.56 204 GLN A CA 1
ATOM 1707 C C . GLN A 1 204 ? -39.398 -23.639 17.640 1.00 42.56 204 GLN A C 1
ATOM 1709 O O . GLN A 1 204 ? -40.379 -23.806 18.362 1.00 42.56 204 GLN A O 1
ATOM 1714 N N . THR A 1 205 ? -39.484 -23.735 16.310 1.00 44.56 205 THR A N 1
ATOM 1715 C CA . THR A 1 205 ? -40.733 -24.034 15.585 1.00 44.56 205 THR A CA 1
ATOM 1716 C C . THR A 1 205 ? -41.006 -25.530 15.414 1.00 44.56 205 THR A C 1
ATOM 1718 O O . THR A 1 205 ? -42.149 -25.908 15.185 1.00 44.56 205 THR A O 1
ATOM 1721 N N . ILE A 1 206 ? -40.007 -26.404 15.586 1.00 47.31 206 ILE A N 1
ATOM 1722 C CA . ILE A 1 206 ? -40.220 -27.863 15.523 1.00 47.31 206 ILE A CA 1
ATOM 1723 C C . ILE A 1 206 ? -40.701 -28.419 16.874 1.00 47.31 206 ILE A C 1
ATOM 1725 O O . ILE A 1 206 ? -41.503 -29.347 16.903 1.00 47.31 206 ILE A O 1
ATOM 1729 N N . ILE A 1 207 ? -40.307 -27.817 18.001 1.00 48.94 207 ILE A N 1
ATOM 1730 C CA . ILE A 1 207 ? -40.704 -28.302 19.337 1.00 48.94 207 ILE A CA 1
ATOM 1731 C C . ILE A 1 207 ? -42.172 -27.969 19.665 1.00 48.94 207 ILE A C 1
ATOM 1733 O O . ILE A 1 207 ? -42.825 -28.709 20.393 1.00 48.94 207 ILE A O 1
ATOM 1737 N N . THR A 1 208 ? -42.741 -26.915 19.078 1.00 48.00 208 THR A N 1
ATOM 1738 C CA . THR A 1 208 ? -44.166 -26.582 19.259 1.00 48.00 208 THR A CA 1
ATOM 1739 C C . THR A 1 208 ? -45.107 -27.405 18.376 1.00 48.00 208 THR A C 1
ATOM 1741 O O . THR A 1 208 ? -46.282 -27.525 18.713 1.00 48.00 208 THR A O 1
ATOM 1744 N N . LEU A 1 209 ? -44.611 -28.044 17.308 1.00 45.66 209 LEU A N 1
ATOM 1745 C CA . LEU A 1 209 ? -45.429 -28.921 16.460 1.00 45.66 209 LEU A CA 1
ATOM 1746 C C . LEU A 1 209 ? -45.598 -30.340 17.040 1.00 45.66 209 LEU A C 1
ATOM 1748 O O . LEU A 1 209 ? -46.560 -31.021 16.705 1.00 45.66 209 LEU A O 1
ATOM 1752 N N . PHE A 1 210 ? -44.708 -30.775 17.940 1.00 50.31 210 PHE A N 1
ATOM 1753 C CA . PHE A 1 210 ? -44.788 -32.094 18.590 1.00 50.31 210 PHE A CA 1
ATOM 1754 C C . PHE A 1 210 ? -45.617 -32.122 19.886 1.00 50.31 210 PHE A C 1
ATOM 1756 O O . PHE A 1 210 ? -45.874 -33.200 20.407 1.00 50.31 210 PHE A O 1
ATOM 1763 N N . MET A 1 211 ? -46.080 -30.973 20.390 1.00 50.44 211 MET A N 1
ATOM 1764 C CA . MET A 1 211 ? -46.928 -30.895 21.597 1.00 50.44 211 MET A CA 1
ATOM 1765 C C . MET A 1 211 ? -48.430 -30.742 21.286 1.00 50.44 211 MET A C 1
ATOM 1767 O O . MET 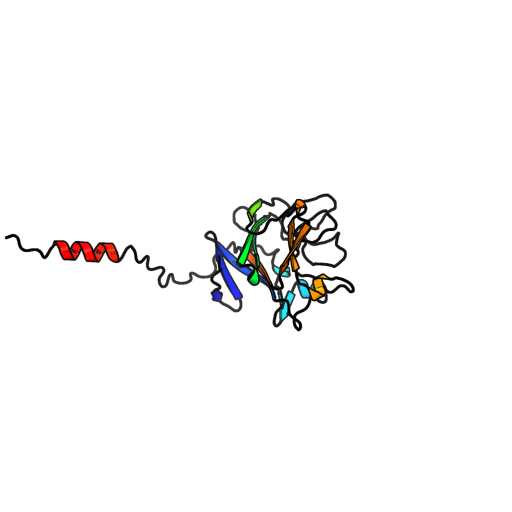A 1 211 ? -49.222 -30.522 22.196 1.00 50.44 211 MET A O 1
ATOM 1771 N N . LEU A 1 212 ? -48.830 -30.837 20.010 1.00 51.03 212 LEU A N 1
ATOM 1772 C CA . LEU A 1 212 ? -50.222 -30.679 19.557 1.00 51.03 212 LEU A CA 1
ATOM 1773 C C . LEU A 1 212 ? -50.810 -31.932 18.884 1.00 51.03 212 LEU A C 1
ATOM 1775 O O . LEU A 1 212 ? -51.891 -31.849 18.307 1.00 51.03 212 LEU A O 1
ATOM 1779 N N . LEU A 1 213 ? -50.142 -33.087 18.955 1.00 52.19 213 LEU A N 1
ATOM 1780 C CA . LEU A 1 213 ? -50.746 -34.347 18.518 1.00 52.19 213 LEU A CA 1
ATOM 1781 C C . LEU A 1 213 ? -51.572 -34.935 19.675 1.00 52.19 213 LEU A C 1
ATOM 1783 O O . LEU A 1 213 ? -50.990 -35.246 20.714 1.00 52.19 213 LEU A O 1
ATOM 1787 N N . PRO A 1 214 ? -52.904 -35.074 19.536 1.00 51.34 214 PRO A N 1
ATOM 1788 C CA . PRO A 1 214 ? -53.703 -35.828 20.489 1.00 51.34 214 PRO A CA 1
ATOM 1789 C C . PRO A 1 214 ? -53.365 -37.314 20.353 1.00 51.34 214 PRO A C 1
ATOM 1791 O O . PRO A 1 214 ? -53.273 -37.831 19.239 1.00 51.34 214 PRO A O 1
ATOM 1794 N N . GLU A 1 215 ? -53.201 -37.992 21.484 1.00 48.88 215 GLU A N 1
ATOM 1795 C CA . GLU A 1 215 ? -53.147 -39.451 21.537 1.00 48.88 215 GLU A CA 1
ATOM 1796 C C . GLU A 1 215 ? -54.495 -40.023 21.063 1.00 48.88 215 GLU A C 1
ATOM 1798 O O . GLU A 1 215 ? -55.550 -39.677 21.601 1.00 48.88 215 GLU A O 1
ATOM 1803 N N . THR A 1 216 ? -54.453 -40.883 20.046 1.00 50.06 216 THR A N 1
ATOM 1804 C CA . THR A 1 216 ? -55.539 -41.801 19.666 1.00 50.06 216 THR A CA 1
ATOM 1805 C C . THR A 1 216 ? -55.012 -43.216 19.674 1.00 50.06 216 THR A C 1
ATOM 1807 O O . THR A 1 216 ? -53.921 -43.401 19.083 1.00 50.06 216 THR A O 1
#

Foldseek 3Di:
DDFDWDDDDNWIWTDDPNFIWTFAWKAQADPVRFFAAALVCLCQHDDVRTGHVLVCQQPCQQQAPVQKKKKKKDFVVVRFIWIWIANGRQQPAEFDAPPLAHHPIDTDDGRDDAVSFHQWHQYDQCVQQARIARGGNDNDGAPGGRGHDDPPPPCSVFPGFPDADPVVRDTDHGSIIIMIITGNDDDPPPPPPDPPVVVVVVVVVVVVVVVPDDDD

Organism: Trichomonas vaginalis (strain ATCC PRA-98 / G3) (NCBI:txid412133)

Secondary structure (DSSP, 8-state):
--PPEEEETTEEEEEETTEEEEEEEEEE--SSS-SBSSHHHHHSEEETTEEE-GGGGGSGGG--TTS-EEEEEEEGGGTEEEEEEESS-TTTSB--TT--S-TT-EEEEESS--TT----EE--SSTTSEEEESSTTSS--TT-EEEB--TT-THHHH-EEEEEETTTTEEEEESEEEEEEE-SSPPP---------TTHHHHHHHHTTTT-PPP-